Protein AF-A0A848KGL0-F1 (afdb_monomer_lite)

Organism: NCBI:txid2584121

Radius of gyration: 22.65 Å; chains: 1; bounding box: 72×57×53 Å

Foldseek 3Di:
DDDDDDDDDDDDDDPPDDDADDPDPQADQQGGNPLVCQAGHPDPWGFLKWFDFPFKTKTWTQDPVRFIKIKIATPVPRDIDIARQWDDDPFGIWGADPVQRWIWGDGQQWIFIQGPNRTPDTTGTPHMPDHNLRDPPPPPPPQQAAAFAPVQLDDQFPRGPHRQRQKTASNDQQRIWHNKDWSDDPPQKIKIKTFGGDPDDGTQIKIKIFHDFDDAPNGTYRQWMFIDSDPVCRVVGDIDGRRDD

Sequence (245 aa):
MTATTSATSIAAPTPTGNPAPPPAGDADSQGFTAFRNGARCFGTDKAEMFMRTKQSALVVCRSEVNRLYYRGYRISDGATIDVYDVSRQTDGFVATDAPDNARYVITSDGFQLIQDGTVVVSETAVETGPVPGVQTPTTQAASTIVLGSASDMGPNSLGYGTEQPSVISMGSCPNAISQIVWQDWGAAVAHGSGLGCVEYGPQPRYQLVASGLGMCHGVMAYRALQIASTPEEIYTADLQHLCDK

Structure (mmCIF, N/CA/C/O backbone):
data_AF-A0A848KGL0-F1
#
_entry.id   AF-A0A848KGL0-F1
#
loop_
_atom_site.group_PDB
_atom_site.id
_atom_site.type_symbol
_atom_site.label_atom_id
_atom_site.label_alt_id
_atom_site.label_comp_id
_atom_site.label_asym_id
_atom_site.label_entity_id
_atom_site.label_seq_id
_atom_site.pdbx_PDB_ins_code
_atom_site.Cartn_x
_atom_site.Cartn_y
_atom_site.Cartn_z
_atom_site.occupancy
_atom_site.B_iso_or_equiv
_atom_site.auth_seq_id
_atom_site.auth_comp_id
_atom_site.auth_asym_id
_atom_site.auth_atom_id
_atom_site.pdbx_PDB_model_num
ATOM 1 N N . MET A 1 1 ? 50.449 -37.209 -4.359 1.00 41.69 1 MET A N 1
ATOM 2 C CA . MET A 1 1 ? 49.349 -37.296 -3.378 1.00 41.69 1 MET A CA 1
ATOM 3 C C . MET A 1 1 ? 48.849 -35.879 -3.161 1.00 41.69 1 MET A C 1
ATOM 5 O O . MET A 1 1 ? 49.569 -35.083 -2.578 1.00 41.69 1 MET A O 1
ATOM 9 N N . THR A 1 2 ? 47.710 -35.530 -3.749 1.00 35.25 2 THR A N 1
ATOM 10 C CA . THR A 1 2 ? 47.152 -34.169 -3.750 1.00 35.25 2 THR A CA 1
ATOM 11 C C . THR A 1 2 ? 45.993 -34.153 -2.759 1.00 35.25 2 THR A C 1
ATOM 13 O O . THR A 1 2 ? 45.039 -34.905 -2.935 1.00 35.25 2 THR A O 1
ATOM 16 N N . ALA A 1 3 ? 46.109 -33.371 -1.685 1.00 40.84 3 ALA A N 1
ATOM 17 C CA . ALA A 1 3 ? 45.076 -33.242 -0.662 1.00 40.84 3 ALA A CA 1
ATOM 18 C C . ALA A 1 3 ? 44.115 -32.106 -1.040 1.00 40.84 3 ALA A C 1
ATOM 20 O O . ALA A 1 3 ? 44.538 -30.966 -1.223 1.00 40.84 3 ALA A O 1
ATOM 21 N N . THR A 1 4 ? 42.831 -32.430 -1.177 1.00 37.47 4 THR A N 1
ATOM 22 C CA . THR A 1 4 ? 41.748 -31.476 -1.434 1.00 37.47 4 THR A CA 1
ATOM 23 C C . THR A 1 4 ? 41.196 -30.980 -0.100 1.00 37.47 4 THR A C 1
ATOM 25 O O . THR A 1 4 ? 40.630 -31.759 0.666 1.00 37.47 4 THR A O 1
ATOM 28 N N . THR A 1 5 ? 41.349 -29.691 0.197 1.00 37.78 5 THR A N 1
ATOM 29 C CA . THR A 1 5 ? 40.766 -29.059 1.389 1.00 37.78 5 THR A CA 1
ATOM 30 C C . THR A 1 5 ? 39.317 -28.664 1.091 1.00 37.78 5 THR A C 1
ATOM 32 O O . THR A 1 5 ? 39.070 -27.827 0.227 1.00 37.78 5 THR A O 1
ATOM 35 N N . SER A 1 6 ? 38.353 -29.278 1.782 1.00 38.22 6 SER A N 1
ATOM 36 C CA . SER A 1 6 ? 36.932 -28.903 1.724 1.00 38.22 6 SER A CA 1
ATOM 37 C C . SER A 1 6 ? 36.662 -27.740 2.683 1.00 38.22 6 SER A C 1
ATOM 39 O O . SER A 1 6 ? 37.011 -27.830 3.858 1.00 38.22 6 SER A O 1
ATOM 41 N N . ALA A 1 7 ? 36.055 -26.654 2.200 1.00 46.91 7 ALA A N 1
ATOM 42 C CA . ALA A 1 7 ? 35.613 -25.542 3.039 1.00 46.91 7 ALA A CA 1
ATOM 43 C C . ALA A 1 7 ? 34.206 -25.827 3.591 1.00 46.91 7 ALA A C 1
ATOM 45 O O . ALA A 1 7 ? 33.241 -25.940 2.837 1.00 46.91 7 ALA A O 1
ATOM 46 N N . THR A 1 8 ? 34.098 -25.949 4.912 1.00 37.28 8 THR A N 1
ATOM 47 C CA . THR A 1 8 ? 32.833 -26.084 5.642 1.00 37.28 8 THR A CA 1
ATOM 48 C C . THR A 1 8 ? 32.101 -24.739 5.645 1.00 37.28 8 THR A C 1
ATOM 50 O O . THR A 1 8 ? 32.577 -23.774 6.238 1.00 37.28 8 THR A O 1
ATOM 53 N N . SER A 1 9 ? 30.948 -24.667 4.977 1.00 40.53 9 SER A N 1
ATOM 54 C CA . SER A 1 9 ? 30.033 -23.522 5.050 1.00 40.53 9 SER A CA 1
ATOM 55 C C . SER A 1 9 ? 29.290 -23.541 6.390 1.00 40.53 9 SER A C 1
ATOM 57 O O . SER A 1 9 ? 28.663 -24.538 6.745 1.00 40.53 9 SER A O 1
ATOM 59 N N . ILE A 1 10 ? 29.389 -22.450 7.150 1.00 39.47 10 ILE A N 1
ATOM 60 C CA . ILE A 1 10 ? 28.622 -22.221 8.378 1.00 39.47 10 ILE A CA 1
ATOM 61 C C . ILE A 1 10 ? 27.277 -21.618 7.957 1.00 39.47 10 ILE A C 1
ATOM 63 O O . ILE A 1 10 ? 27.232 -20.497 7.454 1.00 39.47 10 ILE A O 1
ATOM 67 N N . ALA A 1 11 ? 26.189 -22.368 8.139 1.00 38.50 11 ALA A N 1
ATOM 68 C CA . ALA A 1 11 ? 24.833 -21.881 7.912 1.00 38.50 11 ALA A CA 1
ATOM 69 C C . ALA A 1 11 ? 24.479 -20.782 8.932 1.00 38.50 11 ALA A C 1
ATOM 71 O O . ALA A 1 11 ? 24.624 -20.977 10.140 1.00 38.50 11 ALA A O 1
ATOM 72 N N . ALA A 1 12 ? 24.015 -19.630 8.443 1.00 40.97 12 ALA A N 1
ATOM 73 C CA . ALA A 1 12 ? 23.460 -18.565 9.273 1.00 40.97 12 ALA A CA 1
ATOM 74 C C . ALA A 1 12 ? 22.090 -18.991 9.848 1.00 40.97 12 ALA A C 1
ATOM 76 O O . ALA A 1 12 ? 21.337 -19.681 9.156 1.00 40.97 12 ALA A O 1
ATOM 77 N N . PRO A 1 13 ? 21.741 -18.606 11.090 1.00 32.41 13 PRO A N 1
ATOM 78 C CA . PRO A 1 13 ? 20.463 -18.969 11.689 1.00 32.41 13 PRO A CA 1
ATOM 79 C C . PRO A 1 13 ? 19.305 -18.234 11.001 1.00 32.41 13 PRO A C 1
ATOM 81 O O . PRO A 1 13 ? 19.316 -17.012 10.861 1.00 32.41 13 PRO A O 1
ATOM 84 N N . THR A 1 14 ? 18.291 -18.992 10.593 1.00 33.16 14 THR A N 1
ATOM 85 C CA . THR A 1 14 ? 17.012 -18.489 10.085 1.00 33.16 14 THR A CA 1
ATOM 86 C C . THR A 1 14 ? 16.305 -17.670 11.175 1.00 33.16 14 THR A C 1
ATOM 88 O O . THR A 1 14 ? 16.155 -18.182 12.288 1.00 33.16 14 THR A O 1
ATOM 91 N N . PRO A 1 15 ? 15.819 -16.444 10.909 1.00 37.66 15 PRO A N 1
ATOM 92 C CA . PRO A 1 15 ? 14.915 -15.780 11.835 1.00 37.66 15 PRO A CA 1
ATOM 93 C C . PRO A 1 15 ? 13.597 -16.562 11.869 1.00 37.66 15 PRO A C 1
ATOM 95 O O . PRO A 1 15 ? 12.844 -16.596 10.898 1.00 37.66 15 PRO A O 1
ATOM 98 N N . THR A 1 16 ? 13.316 -17.215 12.995 1.00 41.12 16 THR A N 1
ATOM 99 C CA . THR A 1 16 ? 11.990 -17.747 13.323 1.00 41.12 16 THR A CA 1
ATOM 100 C C . THR A 1 16 ? 11.053 -16.579 13.622 1.00 41.12 16 THR A C 1
ATOM 102 O O . THR A 1 16 ? 10.817 -16.236 14.779 1.00 41.12 16 THR A O 1
ATOM 105 N N . GLY A 1 17 ? 10.551 -15.936 12.568 1.00 32.75 17 GLY A N 1
ATOM 106 C CA . GLY A 1 17 ? 9.365 -15.094 12.650 1.00 32.75 17 GLY A CA 1
ATOM 107 C C . GLY A 1 17 ? 8.160 -15.996 12.884 1.00 32.75 17 GLY A C 1
ATOM 108 O O . GLY A 1 17 ? 7.853 -16.854 12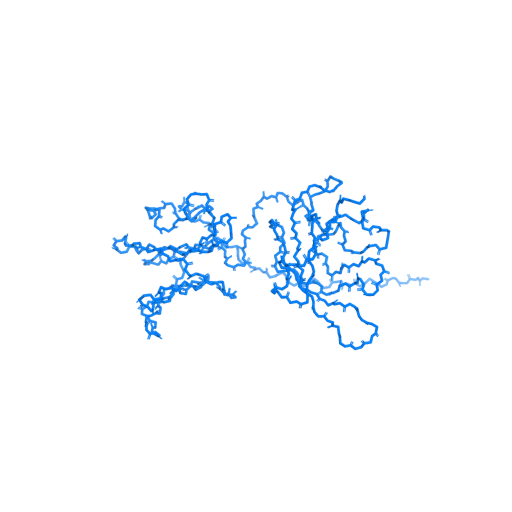.059 1.00 32.75 17 GLY A O 1
ATOM 109 N N . ASN A 1 18 ? 7.525 -15.853 14.043 1.00 37.06 18 ASN A N 1
ATOM 110 C CA . ASN A 1 18 ? 6.286 -16.549 14.370 1.00 37.06 18 ASN A CA 1
ATOM 111 C C . ASN A 1 18 ? 5.244 -16.253 13.263 1.00 37.06 18 ASN A C 1
ATOM 113 O O . ASN A 1 18 ? 5.133 -15.088 12.870 1.00 37.06 18 ASN A O 1
ATOM 117 N N . PRO A 1 19 ? 4.493 -17.240 12.740 1.00 35.12 19 PRO A N 1
ATOM 118 C CA . PRO A 1 19 ? 3.433 -16.964 11.777 1.00 35.12 19 PRO A CA 1
ATOM 119 C C . PRO A 1 19 ? 2.426 -15.988 12.392 1.00 35.12 19 PRO A C 1
ATOM 121 O O . PRO A 1 19 ? 1.999 -16.184 13.533 1.00 35.12 19 PRO A O 1
ATOM 124 N N . ALA A 1 20 ? 2.049 -14.946 11.647 1.00 42.09 20 ALA A N 1
ATOM 125 C CA . ALA A 1 20 ? 0.921 -14.101 12.022 1.00 42.09 20 ALA A CA 1
ATOM 126 C C . ALA A 1 20 ? -0.316 -14.997 12.250 1.00 42.09 20 ALA A C 1
ATOM 128 O O . ALA A 1 20 ? -0.522 -15.936 11.469 1.00 42.09 20 ALA A O 1
ATOM 129 N N . PRO A 1 21 ? -1.115 -14.763 13.310 1.00 36.53 21 PRO A N 1
ATOM 130 C CA . PRO A 1 21 ? -2.344 -15.511 13.530 1.00 36.53 21 PRO A CA 1
ATOM 131 C C . PRO A 1 21 ? -3.216 -15.469 12.266 1.00 36.53 21 PRO A C 1
ATOM 133 O O . PRO A 1 21 ? -3.274 -14.423 11.614 1.00 36.53 21 PRO A O 1
ATOM 136 N N . PRO A 1 22 ? -3.884 -16.574 11.889 1.00 38.75 22 PRO A N 1
ATOM 137 C CA . PRO A 1 22 ? -4.862 -16.527 10.810 1.00 38.75 22 PRO A CA 1
ATOM 138 C C . PRO A 1 22 ? -5.914 -15.451 11.128 1.00 38.75 22 PRO A C 1
ATOM 140 O O . PRO A 1 22 ? -6.232 -15.278 12.310 1.00 38.75 22 PRO A O 1
ATOM 143 N N . PRO A 1 23 ? -6.474 -14.760 10.113 1.00 49.47 23 PRO A N 1
ATOM 144 C CA . PRO A 1 23 ? -7.623 -13.894 10.334 1.00 49.47 23 PRO A CA 1
ATOM 145 C C . PRO A 1 23 ? -8.677 -14.702 11.091 1.00 49.47 23 PRO A C 1
ATOM 147 O O . PRO A 1 23 ? -8.940 -15.859 10.735 1.00 49.47 23 PRO A O 1
ATOM 150 N N . ALA A 1 24 ? -9.251 -14.136 12.150 1.00 54.16 24 ALA A N 1
ATOM 151 C CA . ALA A 1 24 ? -10.411 -14.727 12.787 1.00 54.16 24 ALA A CA 1
ATOM 152 C C . ALA A 1 24 ? -11.461 -15.012 11.702 1.00 54.16 24 ALA A C 1
ATOM 154 O O . ALA A 1 24 ? -11.532 -14.317 10.686 1.00 54.16 24 ALA A O 1
ATOM 155 N N . GLY A 1 25 ? -12.278 -16.054 11.887 1.00 61.12 25 GLY A N 1
ATOM 156 C CA . GLY A 1 25 ? -13.255 -16.501 10.879 1.00 61.12 25 GLY A CA 1
ATOM 157 C C . GLY A 1 25 ? -14.300 -15.451 10.464 1.00 61.12 25 GLY A C 1
ATOM 158 O O . GLY A 1 25 ? -15.191 -15.756 9.678 1.00 61.12 25 GLY A O 1
ATOM 159 N N . ASP A 1 26 ? -14.208 -14.232 10.992 1.00 78.50 26 ASP A N 1
ATOM 160 C CA . ASP A 1 26 ? -15.037 -13.074 10.715 1.00 78.50 26 ASP A CA 1
ATOM 161 C C . ASP A 1 26 ? -14.286 -11.903 10.043 1.00 78.50 26 ASP A C 1
ATOM 163 O O . ASP A 1 26 ? -14.719 -10.754 10.156 1.00 78.50 26 ASP A O 1
ATOM 167 N N . ALA A 1 27 ? -13.200 -12.173 9.308 1.00 81.44 27 ALA A N 1
ATOM 168 C CA . ALA A 1 27 ? -12.526 -11.210 8.429 1.00 81.44 27 ALA A CA 1
ATOM 169 C C . ALA A 1 27 ? -12.246 -11.783 7.026 1.00 81.44 27 ALA A C 1
ATOM 171 O O . ALA A 1 27 ? -11.972 -12.971 6.865 1.00 81.44 27 ALA A O 1
ATOM 172 N N . ASP A 1 28 ? -12.296 -10.930 5.998 1.00 79.00 28 ASP A N 1
ATOM 173 C CA . ASP A 1 28 ? -11.919 -11.267 4.619 1.00 79.00 28 ASP A CA 1
ATOM 174 C C . ASP A 1 28 ? -11.116 -10.138 3.937 1.00 79.00 28 ASP A C 1
ATOM 176 O O . ASP A 1 28 ? -10.643 -9.208 4.588 1.00 79.00 28 ASP A O 1
ATOM 180 N N . SER A 1 29 ? -10.953 -10.203 2.607 1.00 79.44 29 SER A N 1
ATOM 181 C CA . SER A 1 29 ? -10.189 -9.216 1.816 1.00 79.44 29 SER A CA 1
ATOM 182 C C . SER A 1 29 ? -10.690 -7.764 1.902 1.00 79.44 29 SER A C 1
ATOM 184 O O . SER A 1 29 ? -10.030 -6.861 1.392 1.00 79.44 29 SER A O 1
ATOM 186 N N . GLN A 1 30 ? -11.857 -7.531 2.499 1.00 83.38 30 GLN A N 1
ATOM 187 C CA . GLN A 1 30 ? -12.438 -6.210 2.718 1.00 83.38 30 GLN A CA 1
ATOM 188 C C . GLN A 1 30 ? -12.452 -5.823 4.200 1.00 83.38 30 GLN A C 1
ATOM 190 O O . GLN A 1 30 ? -12.980 -4.772 4.534 1.00 83.38 30 GLN A O 1
ATOM 195 N N . GLY A 1 31 ? -11.903 -6.636 5.101 1.00 85.88 31 GLY A N 1
ATOM 196 C CA . GLY A 1 31 ? -11.957 -6.415 6.546 1.00 85.88 31 GLY A CA 1
ATOM 197 C C . GLY A 1 31 ? -13.022 -7.271 7.227 1.00 85.88 31 GLY A C 1
ATOM 198 O O . GLY A 1 31 ? -13.370 -8.356 6.759 1.00 85.88 31 GLY A O 1
ATOM 199 N N . PHE A 1 32 ? -13.537 -6.802 8.359 1.00 86.44 32 PHE A N 1
ATOM 200 C CA . PHE A 1 32 ? -14.355 -7.625 9.247 1.00 86.44 32 PHE A CA 1
ATOM 201 C C . PHE A 1 32 ? -15.814 -7.754 8.785 1.00 86.44 32 PHE A C 1
ATOM 203 O O . PHE A 1 32 ? -16.482 -6.767 8.475 1.00 86.44 32 PHE A O 1
ATOM 210 N N . THR A 1 33 ? -16.356 -8.971 8.810 1.00 84.75 33 THR A N 1
ATOM 211 C CA . THR A 1 33 ? -17.761 -9.282 8.492 1.00 84.75 33 THR A CA 1
ATOM 212 C C . THR A 1 33 ? -18.693 -9.134 9.701 1.00 84.75 33 THR A C 1
ATOM 214 O O . THR A 1 33 ? -19.884 -8.880 9.528 1.00 84.75 33 THR A O 1
ATOM 217 N N . ALA A 1 34 ? -18.174 -9.234 10.932 1.00 82.69 34 ALA A N 1
ATOM 218 C CA . ALA A 1 34 ? -18.989 -9.261 12.154 1.00 82.69 34 ALA A CA 1
ATOM 219 C C . ALA A 1 34 ? -19.554 -7.896 12.609 1.00 82.69 34 ALA A C 1
ATOM 221 O O . ALA A 1 34 ? -20.523 -7.854 13.367 1.00 82.69 34 ALA A O 1
ATOM 222 N N . PHE A 1 35 ? -18.999 -6.767 12.154 1.00 85.19 35 PHE A N 1
ATOM 223 C CA . PHE A 1 35 ? -19.287 -5.438 12.728 1.00 85.19 35 PHE A CA 1
ATOM 224 C C . PHE A 1 35 ? -20.274 -4.592 11.914 1.00 85.19 35 PHE A C 1
ATOM 226 O O . PHE A 1 35 ? -20.030 -3.413 11.676 1.00 85.19 35 PHE A O 1
ATOM 233 N N . ARG A 1 36 ? -21.384 -5.179 11.441 1.00 77.62 36 ARG A N 1
ATOM 234 C CA . ARG A 1 36 ? -22.427 -4.481 10.644 1.00 77.62 36 ARG A CA 1
ATOM 235 C C . ARG A 1 36 ? -21.860 -3.647 9.480 1.00 77.62 36 ARG A C 1
ATOM 237 O O . ARG A 1 36 ? -22.337 -2.550 9.208 1.00 77.62 36 ARG A O 1
ATOM 244 N N . ASN A 1 37 ? -20.819 -4.151 8.819 1.00 77.38 37 ASN A N 1
ATOM 245 C CA . ASN A 1 37 ? -20.056 -3.449 7.781 1.00 77.38 37 ASN A CA 1
ATOM 246 C C . ASN A 1 37 ? -19.350 -2.152 8.224 1.00 77.38 37 ASN A C 1
ATOM 248 O O . ASN A 1 37 ? -18.857 -1.444 7.356 1.00 77.38 37 ASN A O 1
ATOM 252 N N . GLY A 1 38 ? -19.268 -1.818 9.514 1.00 80.75 38 GLY A N 1
ATOM 253 C CA . GLY A 1 38 ? -18.590 -0.608 10.000 1.00 80.75 38 GLY A CA 1
ATOM 254 C C . GLY A 1 38 ? -17.060 -0.680 9.959 1.00 80.75 38 GLY A C 1
ATOM 255 O O . GLY A 1 38 ? -16.408 0.342 9.804 1.00 80.75 38 GLY A O 1
ATOM 256 N N . ALA A 1 39 ? -16.489 -1.885 10.029 1.00 90.75 39 ALA A N 1
ATOM 257 C CA . ALA A 1 39 ? -15.047 -2.138 9.914 1.00 90.75 39 ALA A CA 1
ATOM 258 C C . ALA A 1 39 ? -14.714 -2.953 8.648 1.00 90.75 39 ALA A C 1
ATOM 260 O O . ALA A 1 39 ? -13.914 -3.891 8.679 1.00 90.75 39 ALA A O 1
ATOM 261 N N . ARG A 1 40 ? -15.400 -2.630 7.543 1.00 91.38 40 ARG A N 1
ATOM 262 C CA . ARG A 1 40 ? -15.284 -3.302 6.241 1.00 91.38 40 ARG A CA 1
ATOM 263 C C . ARG A 1 40 ? -15.199 -2.282 5.107 1.00 91.38 40 ARG A C 1
ATOM 265 O O . ARG A 1 40 ? -15.865 -1.266 5.180 1.00 91.38 40 ARG A O 1
ATOM 272 N N . CYS A 1 41 ? -14.460 -2.533 4.041 1.00 90.56 41 CYS A N 1
ATOM 273 C CA . CYS A 1 41 ? -14.418 -1.666 2.866 1.00 90.56 41 CYS A CA 1
ATOM 274 C C . CYS A 1 41 ? -15.733 -1.671 2.076 1.00 90.56 41 CYS A C 1
ATOM 276 O O . CYS A 1 41 ? -16.509 -2.630 2.129 1.00 90.56 41 CYS A O 1
ATOM 278 N N . PHE A 1 42 ? -15.997 -0.578 1.362 1.00 84.31 42 PHE A N 1
ATOM 279 C CA . PHE A 1 42 ? -17.167 -0.428 0.503 1.00 84.31 42 PHE A CA 1
ATOM 280 C C . PHE A 1 42 ? -17.018 -1.211 -0.805 1.00 84.31 42 PHE A C 1
ATOM 282 O O . PHE A 1 42 ? -15.917 -1.408 -1.308 1.00 84.31 42 PHE A O 1
ATOM 289 N N . GLY A 1 43 ? -18.147 -1.624 -1.389 1.00 84.50 43 GLY A N 1
ATOM 290 C CA . GLY A 1 43 ? -18.186 -2.189 -2.740 1.00 84.50 43 GLY A CA 1
ATOM 291 C C . GLY A 1 43 ? -17.223 -3.363 -2.930 1.00 84.50 43 GLY A C 1
ATOM 292 O O . GLY A 1 43 ? -17.345 -4.377 -2.246 1.00 84.50 43 GLY A O 1
ATOM 293 N N . THR A 1 44 ? -16.286 -3.216 -3.865 1.00 77.19 44 THR A N 1
ATOM 294 C CA . THR A 1 44 ? -15.219 -4.175 -4.203 1.00 77.19 44 THR A CA 1
ATOM 295 C C . THR A 1 44 ? -13.853 -3.797 -3.621 1.00 77.19 44 THR A C 1
ATOM 297 O O . THR A 1 44 ? -12.896 -4.561 -3.785 1.00 77.19 44 THR A O 1
ATOM 300 N N . ASP A 1 45 ? -13.771 -2.668 -2.909 1.00 84.12 45 ASP A N 1
ATOM 301 C CA . ASP A 1 45 ? -12.536 -2.121 -2.352 1.00 84.12 45 ASP A CA 1
ATOM 302 C C . ASP A 1 45 ? -11.886 -3.098 -1.373 1.00 84.12 4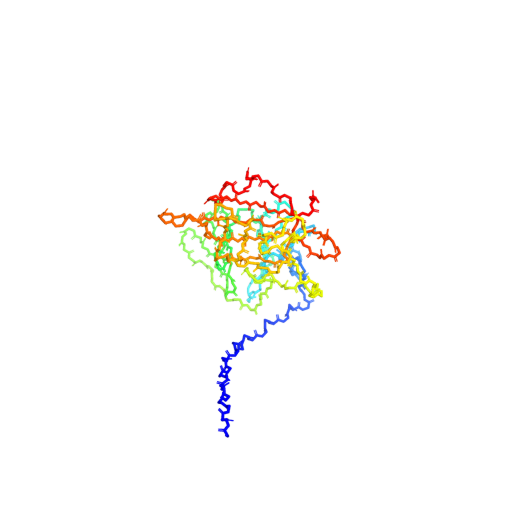5 ASP A C 1
ATOM 304 O O . ASP A 1 45 ? -12.556 -3.914 -0.721 1.00 84.12 45 ASP A O 1
ATOM 308 N N . LYS A 1 46 ? -10.560 -3.006 -1.267 1.00 84.62 46 LYS A N 1
ATOM 309 C CA . LYS A 1 46 ? -9.743 -3.938 -0.489 1.00 84.62 46 LYS A CA 1
ATOM 310 C C . LYS A 1 46 ? -9.213 -3.295 0.777 1.00 84.62 46 LYS A C 1
ATOM 312 O O . LYS A 1 46 ? -8.859 -2.117 0.786 1.00 84.62 46 LYS A O 1
ATOM 317 N N . ALA A 1 47 ? -9.149 -4.097 1.835 1.00 86.38 47 ALA A N 1
ATOM 318 C CA . ALA A 1 47 ? -8.495 -3.699 3.066 1.00 86.38 47 ALA A CA 1
ATOM 319 C C . ALA A 1 47 ? -6.978 -3.699 2.853 1.00 86.38 47 ALA A C 1
ATOM 321 O O . ALA A 1 47 ? -6.386 -4.725 2.526 1.00 86.38 47 ALA A O 1
ATOM 322 N N . GLU A 1 48 ? -6.365 -2.538 3.051 1.00 85.19 48 GLU A N 1
ATOM 323 C CA . GLU A 1 48 ? -4.912 -2.378 3.143 1.00 85.19 48 GLU A CA 1
ATOM 324 C C . GLU A 1 48 ? -4.400 -2.759 4.525 1.00 85.19 48 GLU A C 1
ATOM 326 O O . GLU A 1 48 ? -3.280 -3.238 4.668 1.00 85.19 48 GLU A O 1
ATOM 331 N N . MET A 1 49 ? -5.239 -2.525 5.531 1.00 87.19 49 MET A N 1
ATOM 332 C CA . MET A 1 49 ? -5.046 -2.968 6.895 1.00 87.19 49 MET A CA 1
ATOM 333 C C . MET A 1 49 ? -6.403 -3.026 7.576 1.00 87.19 49 MET A C 1
ATOM 335 O O . MET A 1 49 ? -7.23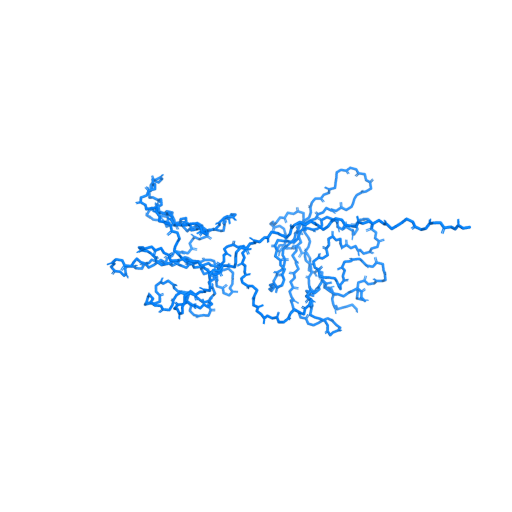4 -2.147 7.396 1.00 87.19 49 MET A O 1
ATOM 339 N N . PHE A 1 50 ? -6.617 -4.018 8.414 1.00 90.50 50 PHE A N 1
ATOM 340 C CA . PHE A 1 50 ? -7.661 -4.037 9.414 1.00 90.50 50 PHE A CA 1
ATOM 341 C C . PHE A 1 50 ? -7.065 -4.444 10.754 1.00 90.50 50 PHE A C 1
ATOM 343 O O . PHE A 1 50 ? -6.066 -5.162 10.833 1.00 90.50 50 PHE A O 1
ATOM 350 N N . MET A 1 51 ? -7.684 -3.957 11.820 1.00 90.56 51 MET A N 1
ATOM 351 C CA . MET A 1 51 ? -7.263 -4.247 13.179 1.00 90.56 51 MET A CA 1
ATOM 352 C C . MET A 1 51 ? -8.463 -4.306 14.108 1.00 90.56 51 MET A C 1
ATOM 354 O O . MET A 1 51 ? -9.385 -3.499 14.014 1.00 90.56 51 MET A O 1
ATOM 358 N N . ARG A 1 52 ? -8.423 -5.243 15.046 1.00 90.25 52 ARG A N 1
ATOM 359 C CA . ARG A 1 52 ? -9.342 -5.331 16.172 1.00 90.25 52 ARG A CA 1
ATOM 360 C C . ARG A 1 52 ? -8.577 -5.116 17.463 1.00 90.25 52 ARG A C 1
ATOM 362 O O . ARG A 1 52 ? -7.498 -5.669 17.659 1.00 90.25 52 ARG A O 1
ATOM 369 N N . THR A 1 53 ? -9.174 -4.354 18.361 1.00 90.31 53 THR A N 1
ATOM 370 C CA . THR A 1 53 ? -8.752 -4.180 19.750 1.00 90.31 53 THR A CA 1
ATOM 371 C C . THR A 1 53 ? -9.852 -4.729 20.668 1.00 90.31 53 THR A C 1
ATOM 373 O O . THR A 1 53 ? -10.849 -5.297 20.216 1.00 90.31 53 THR A O 1
ATOM 376 N N . LYS A 1 54 ? -9.720 -4.539 21.985 1.00 87.00 54 LYS A N 1
ATOM 377 C CA . LYS A 1 54 ? -10.813 -4.851 22.923 1.00 87.00 54 LYS A CA 1
ATOM 378 C C . LYS A 1 54 ? -12.031 -3.931 22.774 1.00 87.00 54 LYS A C 1
ATOM 380 O O . LYS A 1 54 ? -13.103 -4.290 23.253 1.00 87.00 54 LYS A O 1
ATOM 385 N N . GLN A 1 55 ? -11.867 -2.746 22.184 1.00 85.62 55 GLN A N 1
ATOM 386 C CA . GLN A 1 55 ? -12.886 -1.690 22.172 1.00 85.62 55 GLN A CA 1
ATOM 387 C C . GLN A 1 55 ? -13.265 -1.223 20.762 1.00 85.62 55 GLN A C 1
ATOM 389 O O . GLN A 1 55 ? -14.334 -0.632 20.595 1.00 85.62 55 GLN A O 1
ATOM 394 N N . SER A 1 56 ? -12.457 -1.545 19.753 1.00 92.50 56 SER A N 1
ATOM 395 C CA . SER A 1 56 ? -12.579 -1.016 18.398 1.00 92.50 56 SER A CA 1
ATOM 396 C C . SER A 1 56 ? -12.306 -2.086 17.342 1.00 92.50 56 SER A C 1
ATOM 398 O O . SER A 1 56 ? -11.507 -3.001 17.541 1.00 92.50 56 SER A O 1
ATOM 400 N N . ALA A 1 57 ? -12.956 -1.950 16.192 1.00 93.06 57 ALA A N 1
ATOM 401 C CA . ALA A 1 57 ? -12.633 -2.666 14.967 1.00 93.06 57 ALA A CA 1
ATOM 402 C C . ALA A 1 57 ? -12.465 -1.652 13.838 1.00 93.06 57 ALA A C 1
ATOM 404 O O . ALA A 1 57 ? -13.316 -0.789 13.641 1.00 93.06 57 ALA A O 1
ATOM 405 N N . LEU A 1 58 ? -11.351 -1.734 13.126 1.00 94.94 58 LEU A N 1
ATOM 406 C CA . LEU A 1 58 ? -10.864 -0.696 12.230 1.00 94.94 58 LEU A CA 1
ATOM 407 C C . LEU A 1 58 ? -10.496 -1.309 10.886 1.00 94.94 58 LEU A C 1
ATOM 409 O O . LEU A 1 58 ? -10.001 -2.437 10.838 1.00 94.94 58 LEU A O 1
ATOM 413 N N . VAL A 1 59 ? -10.662 -0.542 9.816 1.00 94.94 59 VAL A N 1
ATOM 414 C CA . VAL A 1 59 ? -10.128 -0.877 8.499 1.00 94.94 59 VAL A CA 1
ATOM 415 C C . VAL A 1 59 ? -9.632 0.380 7.792 1.00 94.94 59 VAL A C 1
ATOM 417 O O . VAL A 1 59 ? -10.279 1.423 7.808 1.00 94.94 59 VAL A O 1
ATOM 420 N N . VAL A 1 60 ? -8.475 0.273 7.156 1.00 95.81 60 VAL A N 1
ATOM 421 C CA . VAL A 1 60 ? -7.997 1.194 6.134 1.00 95.81 60 VAL A CA 1
ATOM 422 C C . VAL A 1 60 ? -8.180 0.506 4.795 1.00 95.81 60 VAL A C 1
ATOM 424 O O . VAL A 1 60 ? -7.692 -0.600 4.565 1.00 95.81 60 VAL A O 1
ATOM 427 N N . CYS A 1 61 ? -8.907 1.165 3.914 1.00 93.31 61 CYS A N 1
ATOM 428 C CA . CYS A 1 61 ? -9.321 0.651 2.630 1.00 93.31 61 CYS A CA 1
ATOM 429 C C . CYS A 1 61 ? -8.628 1.395 1.507 1.00 93.31 61 CYS A C 1
ATOM 431 O O . CYS A 1 61 ? -8.332 2.584 1.621 1.00 93.31 61 CYS A O 1
ATOM 433 N N . ARG A 1 62 ? -8.433 0.695 0.395 1.00 89.12 62 ARG A N 1
ATOM 434 C CA . ARG A 1 62 ? -7.999 1.276 -0.866 1.00 89.12 62 ARG A CA 1
ATOM 435 C C . ARG A 1 62 ? -9.053 1.027 -1.929 1.00 89.12 62 ARG A C 1
ATOM 437 O O . ARG A 1 62 ? -9.439 -0.119 -2.170 1.00 89.12 62 ARG A O 1
ATOM 444 N N . SER A 1 63 ? -9.476 2.109 -2.571 1.00 80.38 63 SER A N 1
ATOM 445 C CA . SER A 1 63 ? -10.348 2.033 -3.736 1.00 80.38 63 SER A CA 1
ATOM 446 C C . SER A 1 63 ? -9.602 1.590 -4.989 1.00 80.38 63 SER A C 1
ATOM 448 O O . SER A 1 63 ? -8.373 1.654 -5.061 1.00 80.38 63 SER A O 1
ATOM 450 N N . GLU A 1 64 ? -10.349 1.207 -6.022 1.00 73.06 64 GLU A N 1
ATOM 451 C CA . GLU A 1 64 ? -9.793 0.809 -7.326 1.00 73.06 64 GLU A CA 1
ATOM 452 C C . GLU A 1 64 ? -8.935 1.908 -7.987 1.00 73.06 64 GLU A C 1
ATOM 454 O O . GLU A 1 64 ? -8.047 1.614 -8.783 1.00 73.06 64 GLU A O 1
ATOM 459 N N . VAL A 1 65 ? -9.140 3.175 -7.606 1.00 68.19 65 VAL A N 1
ATOM 460 C CA . VAL A 1 65 ? -8.346 4.335 -8.056 1.00 68.19 65 VAL A CA 1
ATOM 461 C C . VAL A 1 65 ? -7.238 4.730 -7.066 1.00 68.19 65 VAL A C 1
ATOM 463 O O . VAL A 1 65 ? -6.787 5.873 -7.060 1.00 68.19 65 VAL A O 1
ATOM 466 N N . ASN A 1 66 ? -6.806 3.802 -6.206 1.00 72.06 66 ASN A N 1
ATOM 467 C CA . ASN A 1 66 ? -5.761 3.976 -5.188 1.00 72.06 66 ASN A CA 1
ATOM 468 C C . ASN A 1 66 ? -6.031 5.078 -4.140 1.00 72.06 66 ASN A C 1
ATOM 470 O O . ASN A 1 66 ? -5.095 5.552 -3.495 1.00 72.06 66 ASN A O 1
ATOM 474 N N . ARG A 1 67 ? -7.293 5.474 -3.915 1.00 74.81 67 ARG A N 1
ATOM 475 C CA . ARG A 1 67 ? -7.631 6.400 -2.820 1.00 74.81 67 ARG A CA 1
ATOM 476 C C . ARG A 1 67 ? -7.808 5.638 -1.519 1.00 74.81 67 ARG A C 1
ATOM 478 O O . ARG A 1 67 ? -8.491 4.616 -1.490 1.00 74.81 67 ARG A O 1
ATOM 485 N N . LEU A 1 68 ? -7.200 6.160 -0.460 1.00 88.75 68 LEU A N 1
ATOM 486 C CA . LEU A 1 68 ? -7.320 5.604 0.877 1.00 88.75 68 LEU A CA 1
ATOM 487 C C . LEU A 1 68 ? -8.507 6.207 1.612 1.00 88.75 68 LEU A C 1
ATOM 489 O O . LEU A 1 68 ? -8.818 7.383 1.444 1.00 88.75 68 LEU A O 1
ATOM 493 N N . TYR A 1 69 ? -9.143 5.396 2.442 1.00 89.25 69 TYR A N 1
ATOM 494 C CA . TYR A 1 69 ? -10.108 5.853 3.430 1.00 89.25 69 TYR A CA 1
ATOM 495 C C . TYR A 1 69 ? -10.079 4.922 4.636 1.00 89.25 69 TYR A C 1
ATOM 497 O O . TYR A 1 69 ? -9.716 3.752 4.537 1.00 89.25 69 TYR A O 1
ATOM 505 N N . TYR A 1 70 ? -10.436 5.458 5.787 1.00 95.19 70 TYR A N 1
ATOM 506 C CA . TYR A 1 70 ? -10.481 4.762 7.057 1.00 95.19 70 TYR A CA 1
ATOM 507 C C . TYR A 1 70 ? -11.933 4.585 7.471 1.00 95.19 70 TYR A C 1
ATOM 509 O O . TYR A 1 70 ? -12.750 5.488 7.287 1.00 95.19 70 TYR A O 1
ATOM 517 N N . ARG A 1 71 ? -12.238 3.429 8.053 1.00 95.00 71 ARG A N 1
ATOM 518 C CA . ARG A 1 71 ? -13.517 3.164 8.698 1.00 95.00 71 ARG A CA 1
ATOM 519 C C . ARG A 1 71 ? -13.287 2.565 10.075 1.00 95.00 71 ARG A C 1
ATOM 521 O O . ARG A 1 71 ? -12.497 1.632 10.233 1.00 95.00 71 ARG A O 1
ATOM 528 N N . GLY A 1 72 ? -13.981 3.107 11.065 1.00 94.12 72 GLY A N 1
ATOM 529 C CA . GLY A 1 72 ? -13.920 2.654 12.449 1.00 94.12 72 GLY A CA 1
ATOM 530 C C . GLY A 1 72 ? -15.286 2.202 12.941 1.00 94.12 72 GLY A C 1
ATOM 531 O O . GLY A 1 72 ? -16.295 2.833 12.642 1.00 94.12 72 GLY A O 1
ATOM 532 N N . TYR A 1 73 ? -15.308 1.134 13.731 1.00 92.94 73 TYR A N 1
ATOM 533 C CA . TYR A 1 73 ? -16.466 0.644 14.468 1.00 92.94 73 TYR A CA 1
ATOM 534 C C . TYR A 1 73 ? -16.105 0.532 15.946 1.00 92.94 73 TYR A C 1
ATOM 536 O O . TYR A 1 73 ? -15.197 -0.211 16.326 1.00 92.94 73 TYR A O 1
ATOM 544 N N . ARG A 1 74 ? -16.841 1.238 16.799 1.00 94.00 74 ARG A N 1
ATOM 545 C CA . ARG A 1 74 ? -16.674 1.152 18.247 1.00 94.00 74 ARG A CA 1
ATOM 546 C C . ARG A 1 74 ? -17.537 0.025 18.801 1.00 94.00 74 ARG A C 1
ATOM 548 O O . ARG A 1 74 ? -18.752 0.018 18.641 1.00 94.00 74 ARG A O 1
ATOM 555 N N . ILE A 1 75 ? -16.917 -0.934 19.481 1.00 89.00 75 ILE A N 1
ATOM 556 C CA . ILE A 1 75 ? -17.587 -2.158 19.948 1.00 89.00 75 ILE A CA 1
ATOM 557 C C . ILE A 1 75 ? -18.608 -1.858 21.053 1.00 89.00 75 ILE A C 1
ATOM 559 O O . ILE A 1 75 ? -19.625 -2.543 21.141 1.00 89.00 75 ILE A O 1
ATOM 563 N N . SER A 1 76 ? -18.363 -0.834 21.878 1.00 85.88 76 SER A N 1
ATOM 564 C CA . SER A 1 76 ? -19.192 -0.548 23.055 1.00 85.88 76 SER A CA 1
ATOM 565 C C . SER A 1 76 ? -20.623 -0.115 22.733 1.00 85.88 76 SER A C 1
ATOM 567 O O . SER A 1 76 ? -21.531 -0.462 23.483 1.00 85.88 76 SER A O 1
ATOM 569 N N . ASP A 1 77 ? -20.841 0.612 21.638 1.00 89.19 77 ASP A N 1
ATOM 570 C CA . ASP A 1 77 ? -22.167 1.109 21.245 1.00 89.19 77 ASP A CA 1
ATOM 571 C C . ASP A 1 77 ? -22.471 0.995 19.745 1.00 89.19 77 ASP A C 1
ATOM 573 O O . ASP A 1 77 ? -23.557 1.362 19.302 1.00 89.19 77 ASP A O 1
ATOM 577 N N . GLY A 1 78 ? -21.542 0.452 18.961 1.00 80.94 78 GLY A N 1
ATOM 578 C CA . GLY A 1 78 ? -21.698 0.267 17.525 1.00 80.94 78 GLY A CA 1
ATOM 579 C C . GLY A 1 78 ? -21.612 1.546 16.701 1.00 80.94 78 GLY A C 1
ATOM 580 O O . GLY A 1 78 ? -22.018 1.527 15.540 1.00 80.94 78 GLY A O 1
ATOM 581 N N . ALA A 1 79 ? -21.101 2.643 17.268 1.00 86.38 79 ALA A N 1
ATOM 582 C CA . ALA A 1 79 ? -20.852 3.863 16.513 1.00 86.38 79 ALA A CA 1
ATOM 583 C C . ALA A 1 79 ? -19.823 3.622 15.396 1.00 86.38 79 ALA A C 1
ATOM 585 O O . ALA A 1 79 ? -18.815 2.941 15.606 1.00 86.38 79 ALA A O 1
ATOM 586 N N . THR A 1 80 ? -20.068 4.213 14.225 1.00 89.06 80 THR A N 1
ATOM 587 C CA . THR A 1 80 ? -19.184 4.124 13.058 1.00 89.06 80 THR A CA 1
ATOM 588 C C . THR A 1 80 ? -18.697 5.487 12.608 1.00 89.06 80 THR A C 1
ATOM 590 O O . THR A 1 80 ? -19.424 6.471 12.735 1.00 89.06 80 THR A O 1
ATOM 593 N N . ILE A 1 81 ? -17.510 5.523 12.012 1.00 87.69 81 ILE A N 1
ATOM 594 C CA . ILE A 1 81 ? -16.954 6.713 11.368 1.00 87.69 81 ILE A CA 1
ATOM 595 C C . ILE A 1 81 ? -16.277 6.328 10.056 1.00 87.69 81 ILE A C 1
ATOM 597 O O . ILE A 1 81 ? -15.635 5.280 9.991 1.00 87.69 81 ILE A O 1
ATOM 601 N N . ASP A 1 82 ? -16.390 7.200 9.056 1.00 91.00 82 ASP A N 1
ATOM 602 C CA . ASP A 1 82 ? -15.697 7.096 7.776 1.00 91.00 82 ASP A CA 1
ATOM 603 C C . ASP A 1 82 ? -14.868 8.374 7.558 1.00 91.00 82 ASP A C 1
ATOM 605 O O . ASP A 1 82 ? -15.408 9.478 7.613 1.00 91.00 82 ASP A O 1
ATOM 609 N N . VAL A 1 83 ? -13.564 8.235 7.305 1.00 89.19 83 VAL A N 1
ATOM 610 C CA . VAL A 1 83 ? -12.632 9.359 7.101 1.00 89.19 83 VAL A CA 1
ATOM 611 C C . VAL A 1 83 ? -11.871 9.154 5.795 1.00 89.19 83 VAL A C 1
ATOM 613 O O . VAL A 1 83 ? -11.275 8.102 5.580 1.00 89.19 83 VAL A O 1
ATOM 616 N N . TYR A 1 84 ? -11.872 10.156 4.917 1.00 84.88 84 TYR A N 1
ATOM 617 C CA . TYR A 1 84 ? -11.290 10.052 3.569 1.00 84.88 84 TYR A CA 1
ATOM 618 C C . TYR A 1 84 ? -9.910 10.704 3.428 1.00 84.88 84 TYR A C 1
ATOM 620 O O . TYR A 1 84 ? -9.214 10.443 2.450 1.00 84.88 84 TYR A O 1
ATOM 628 N N . ASP A 1 85 ? -9.505 11.544 4.382 1.00 82.44 85 ASP A N 1
ATOM 629 C CA . ASP A 1 85 ? -8.145 12.080 4.430 1.00 82.44 85 ASP A CA 1
ATOM 630 C C . ASP A 1 85 ? -7.250 11.100 5.190 1.00 82.44 85 ASP A C 1
ATOM 632 O O . ASP A 1 85 ? -7.201 11.095 6.421 1.00 82.44 85 ASP A O 1
ATOM 636 N N . VAL A 1 86 ? -6.607 10.200 4.442 1.00 91.12 86 VAL A N 1
ATOM 637 C CA . VAL A 1 86 ? -5.751 9.144 4.984 1.00 91.12 86 VAL A CA 1
ATOM 638 C C . VAL A 1 86 ? -4.382 9.192 4.331 1.00 91.12 86 VAL A C 1
ATOM 640 O O . VAL A 1 86 ? -4.241 9.084 3.113 1.00 91.12 86 VAL A O 1
ATOM 643 N N . SER A 1 87 ? -3.356 9.271 5.171 1.00 81.06 87 SER A N 1
ATOM 644 C CA . SER A 1 87 ? -1.953 9.232 4.772 1.00 81.06 87 SER A CA 1
ATOM 645 C C . SER A 1 87 ? -1.306 7.913 5.191 1.00 81.06 87 SER A C 1
ATOM 647 O O . SER A 1 87 ? -1.516 7.428 6.305 1.00 81.06 87 SER A O 1
ATOM 649 N N . ARG A 1 88 ? -0.501 7.330 4.297 1.00 84.00 88 ARG A N 1
ATOM 650 C CA . ARG A 1 88 ? 0.392 6.210 4.631 1.00 84.00 88 ARG A CA 1
ATOM 651 C C . ARG A 1 88 ? 1.570 6.720 5.447 1.00 84.00 88 ARG A C 1
ATOM 653 O O . ARG A 1 88 ? 2.143 7.754 5.116 1.00 84.00 88 ARG A O 1
ATOM 660 N N . GLN A 1 89 ? 1.934 5.965 6.470 1.00 77.75 89 GLN A N 1
ATOM 661 C CA . GLN A 1 89 ? 3.130 6.156 7.280 1.00 77.75 89 GLN A CA 1
ATOM 662 C C . GLN A 1 89 ? 3.994 4.892 7.211 1.00 77.75 89 GLN A C 1
ATOM 664 O O . GLN A 1 89 ? 3.552 3.850 6.729 1.00 77.75 89 GLN A O 1
ATOM 669 N N . THR A 1 90 ? 5.233 4.977 7.692 1.00 67.06 90 THR A N 1
ATOM 670 C CA . THR A 1 90 ? 6.181 3.851 7.680 1.00 67.06 90 THR A CA 1
ATOM 671 C C . THR A 1 90 ? 5.670 2.634 8.459 1.00 67.06 90 THR A C 1
ATOM 673 O O . THR A 1 90 ? 5.939 1.502 8.074 1.00 67.06 90 THR A O 1
ATOM 676 N N . ASP A 1 91 ? 4.932 2.862 9.543 1.00 72.81 91 ASP A N 1
ATOM 677 C CA . ASP A 1 91 ? 4.444 1.858 10.494 1.00 72.81 91 ASP A CA 1
ATOM 678 C C . ASP A 1 91 ? 2.915 1.691 10.471 1.00 72.81 91 ASP A C 1
ATOM 680 O O . ASP A 1 91 ? 2.343 1.009 11.327 1.00 72.81 91 ASP A O 1
ATOM 684 N N . GLY A 1 92 ? 2.236 2.290 9.487 1.00 82.62 92 GLY A N 1
ATOM 685 C CA . GLY A 1 92 ? 0.785 2.229 9.402 1.00 82.62 92 GLY A CA 1
ATOM 686 C C . GLY A 1 92 ? 0.146 3.373 8.632 1.00 82.62 92 GLY A C 1
ATOM 687 O O . GLY A 1 92 ? 0.559 3.720 7.526 1.00 82.62 92 GLY A O 1
ATOM 688 N N . PHE A 1 93 ? -0.917 3.933 9.200 1.00 90.88 93 PHE A N 1
ATOM 689 C CA . PHE A 1 93 ? -1.733 4.958 8.563 1.00 90.88 93 PHE A CA 1
ATOM 690 C C . PHE A 1 93 ? -2.168 6.016 9.567 1.00 90.88 93 PHE A C 1
ATOM 692 O O . PHE A 1 93 ? -2.363 5.738 10.751 1.00 90.88 93 PHE A O 1
ATOM 699 N N . VAL A 1 94 ? -2.373 7.230 9.067 1.00 89.50 94 VAL A N 1
ATOM 700 C CA . VAL A 1 94 ? -2.996 8.312 9.826 1.00 89.50 94 VAL A CA 1
ATOM 701 C C . VAL A 1 94 ? -4.187 8.831 9.044 1.00 89.50 94 VAL A C 1
ATOM 703 O O . VAL A 1 94 ? -4.006 9.355 7.944 1.00 89.50 94 VAL A O 1
ATOM 706 N N . ALA A 1 95 ? -5.380 8.704 9.625 1.00 93.12 95 ALA A N 1
ATOM 707 C CA . ALA A 1 95 ? -6.584 9.363 9.135 1.00 93.12 95 ALA A CA 1
ATOM 708 C C . ALA A 1 95 ? -6.820 10.664 9.908 1.00 93.12 95 ALA A C 1
ATOM 710 O O . ALA A 1 95 ? -6.702 10.678 11.136 1.00 93.12 95 ALA A O 1
ATOM 711 N N . THR A 1 96 ? -7.152 11.742 9.205 1.00 88.06 96 THR A N 1
ATOM 712 C CA . THR A 1 96 ? -7.365 13.065 9.801 1.00 88.06 96 THR A CA 1
ATOM 713 C C . THR A 1 96 ? -8.799 13.511 9.567 1.00 88.06 96 THR A C 1
ATOM 715 O O . THR A 1 96 ? -9.247 13.630 8.432 1.00 88.06 96 THR A O 1
ATOM 718 N N . ASP A 1 97 ? -9.515 13.791 10.648 1.00 85.06 97 ASP A N 1
ATOM 719 C CA . ASP A 1 97 ? -10.830 14.418 10.605 1.00 85.06 97 ASP A CA 1
ATOM 720 C C . ASP A 1 97 ? -10.667 15.899 10.958 1.00 85.06 97 ASP A C 1
ATOM 722 O O . ASP A 1 97 ? -10.660 16.299 12.124 1.00 85.06 97 ASP A O 1
ATOM 726 N N . ALA A 1 98 ? -10.394 16.709 9.931 1.00 73.19 98 ALA A N 1
ATOM 727 C CA . ALA A 1 98 ? -10.026 18.115 10.087 1.00 73.19 98 ALA A CA 1
ATOM 728 C C . ALA A 1 98 ? -11.102 18.994 10.765 1.00 73.19 98 ALA A C 1
ATOM 730 O O . ALA A 1 98 ? -10.710 19.844 11.566 1.00 73.19 98 ALA A O 1
ATOM 731 N N . PRO A 1 99 ? -12.418 18.827 10.505 1.00 75.50 99 PRO A N 1
ATOM 732 C CA . PRO A 1 99 ? -13.470 19.546 11.230 1.00 75.50 99 PRO A CA 1
ATOM 733 C C . PRO A 1 99 ? -13.396 19.389 12.752 1.00 75.50 99 PRO A C 1
ATOM 735 O O . PRO A 1 99 ? -13.625 20.362 13.467 1.00 75.50 99 PRO A O 1
ATOM 738 N N . ASP A 1 100 ? -13.022 18.198 13.221 1.00 75.44 100 ASP A N 1
ATOM 739 C CA . ASP A 1 100 ? -12.958 17.859 14.643 1.00 75.44 100 ASP A CA 1
ATOM 740 C C . ASP A 1 100 ? -11.524 17.854 15.187 1.00 75.44 100 ASP A C 1
ATOM 742 O O . ASP A 1 100 ? -11.317 17.512 16.342 1.00 75.44 100 ASP A O 1
ATOM 746 N N . ASN A 1 101 ? -10.517 18.225 14.388 1.00 79.81 101 ASN A N 1
ATOM 747 C CA . ASN A 1 101 ? -9.099 18.179 14.769 1.00 79.81 101 ASN A CA 1
ATOM 748 C C . ASN A 1 101 ? -8.679 16.830 15.399 1.00 79.81 101 ASN A C 1
ATOM 750 O O . ASN A 1 101 ? -7.870 16.768 16.335 1.00 79.81 101 ASN A O 1
ATOM 754 N N . ALA A 1 102 ? -9.256 15.745 14.879 1.00 83.25 102 ALA A N 1
ATOM 755 C CA . ALA A 1 102 ? -9.033 14.391 15.353 1.00 83.25 102 ALA A CA 1
ATOM 756 C C . ALA A 1 102 ? -8.087 13.648 14.405 1.00 83.25 102 ALA A C 1
ATOM 758 O O . ALA A 1 102 ? -8.229 13.699 13.182 1.00 83.25 102 ALA A O 1
ATOM 759 N N . ARG A 1 103 ? -7.110 12.927 14.959 1.00 87.38 103 ARG A N 1
ATOM 760 C CA . ARG A 1 103 ? -6.188 12.072 14.203 1.00 87.38 103 ARG A CA 1
ATOM 761 C C . ARG A 1 103 ? -6.262 10.645 14.712 1.00 87.38 103 ARG A C 1
ATOM 763 O O . ARG A 1 103 ? -6.022 10.382 15.888 1.00 87.38 103 ARG A O 1
ATOM 770 N N . TYR A 1 104 ? -6.533 9.733 13.796 1.00 92.00 104 TYR A N 1
ATOM 771 C CA . TYR A 1 104 ? -6.610 8.301 14.027 1.00 92.00 104 TYR A CA 1
ATOM 772 C C . TYR A 1 104 ? -5.297 7.696 13.545 1.00 92.00 104 TYR A C 1
ATOM 774 O O . TYR A 1 104 ? -5.044 7.659 12.343 1.00 92.00 104 TYR A O 1
ATOM 782 N N . VAL A 1 105 ? -4.441 7.273 14.472 1.00 88.56 105 VAL A N 1
ATOM 783 C CA . VAL A 1 105 ? -3.167 6.611 14.173 1.00 88.56 105 VAL A CA 1
ATOM 784 C C . VAL A 1 105 ? -3.388 5.110 14.277 1.00 88.56 105 VAL A C 1
ATOM 786 O O . VAL A 1 105 ? -3.763 4.613 15.340 1.00 88.56 105 VAL A O 1
ATOM 789 N N . ILE A 1 106 ? -3.186 4.399 13.173 1.00 93.00 106 ILE A N 1
ATOM 790 C CA . ILE A 1 106 ? -3.405 2.958 13.070 1.00 93.00 106 ILE A CA 1
ATOM 791 C C . ILE A 1 106 ? -2.076 2.304 12.711 1.00 93.00 106 ILE A C 1
ATOM 793 O O . ILE A 1 106 ? -1.581 2.512 11.606 1.00 93.00 106 ILE A O 1
ATOM 797 N N . THR A 1 107 ? -1.520 1.512 13.624 1.00 85.94 107 THR A N 1
ATOM 798 C CA . THR A 1 107 ? -0.292 0.731 13.413 1.00 85.94 107 THR A CA 1
ATOM 799 C C . THR A 1 107 ? -0.554 -0.748 13.678 1.00 85.94 107 THR A C 1
ATOM 801 O O . THR A 1 107 ? -1.623 -1.123 14.161 1.00 85.94 107 THR A O 1
ATOM 804 N N . SER A 1 108 ? 0.410 -1.621 13.368 1.00 79.75 108 SER A N 1
ATOM 805 C CA . SER A 1 108 ? 0.300 -3.055 13.686 1.00 79.75 108 SER A CA 1
ATOM 806 C C . SER A 1 108 ? 0.172 -3.336 15.184 1.00 79.75 108 SER A C 1
ATOM 808 O O . SER A 1 108 ? -0.371 -4.372 15.566 1.00 79.75 108 SER A O 1
ATOM 810 N N . ASP A 1 109 ? 0.670 -2.422 16.016 1.00 79.38 109 ASP A N 1
ATOM 811 C CA . ASP A 1 109 ? 0.749 -2.590 17.466 1.00 79.38 109 ASP A CA 1
ATOM 812 C C . ASP A 1 109 ? -0.498 -2.052 18.175 1.00 79.38 109 ASP A C 1
ATOM 814 O O . ASP A 1 109 ? -0.833 -2.485 19.285 1.00 79.38 109 ASP A O 1
ATOM 818 N N . GLY A 1 110 ? -1.217 -1.116 17.550 1.00 83.31 110 GLY A N 1
ATOM 819 C CA . GLY A 1 110 ? -2.392 -0.532 18.168 1.00 83.31 110 GLY A CA 1
ATOM 820 C C . GLY A 1 110 ? -3.005 0.659 17.449 1.00 83.31 110 GLY A C 1
ATOM 821 O O . GLY A 1 110 ? -2.667 1.023 16.324 1.00 83.31 110 GLY A O 1
ATOM 822 N N . PHE A 1 111 ? -3.966 1.250 18.148 1.00 92.81 111 PHE A N 1
ATOM 823 C CA . PHE A 1 111 ? -4.756 2.383 17.702 1.00 92.81 111 PHE A CA 1
ATOM 824 C C . PHE A 1 111 ? -4.648 3.523 18.700 1.00 92.81 111 PHE A C 1
ATOM 826 O O . PHE A 1 111 ? -4.784 3.316 19.909 1.00 92.81 111 PHE A O 1
ATOM 833 N N . GLN A 1 112 ? -4.450 4.732 18.184 1.00 90.00 112 GLN A N 1
ATOM 834 C CA . GLN A 1 112 ? -4.537 5.951 18.972 1.00 90.00 112 GLN A CA 1
ATOM 835 C C . GLN A 1 112 ? -5.491 6.951 18.329 1.00 90.00 112 GLN A C 1
ATOM 837 O O . GLN A 1 112 ? -5.438 7.188 17.123 1.00 90.00 112 GLN A O 1
ATOM 842 N N . LEU A 1 113 ? -6.314 7.582 19.166 1.00 87.81 113 LEU A N 1
ATOM 843 C CA . LEU A 1 113 ? -7.058 8.784 18.809 1.00 87.81 113 LEU A CA 1
ATOM 844 C C . LEU A 1 113 ? -6.389 9.975 19.478 1.00 87.81 113 LEU A C 1
ATOM 846 O O . LEU A 1 113 ? -6.300 10.036 20.708 1.00 87.81 113 LEU A O 1
ATOM 850 N N . ILE A 1 114 ? -5.932 10.915 18.664 1.00 83.25 114 ILE A N 1
ATOM 851 C CA . ILE A 1 114 ? -5.363 12.179 19.107 1.00 83.25 114 ILE A CA 1
ATOM 852 C C . ILE A 1 114 ? -6.391 13.265 18.818 1.00 83.25 114 ILE A C 1
ATOM 854 O O . ILE A 1 114 ? -6.695 13.525 17.660 1.00 83.25 114 ILE A O 1
ATOM 858 N N . GLN A 1 115 ? -6.893 13.898 19.866 1.00 85.88 115 GLN A N 1
ATOM 859 C CA . GLN A 1 115 ? -7.861 14.983 19.809 1.00 85.88 115 GLN A CA 1
ATOM 860 C C . GLN A 1 115 ? -7.169 16.251 20.296 1.00 85.88 115 GLN A C 1
ATOM 862 O O . GLN A 1 115 ? -6.602 16.250 21.390 1.00 85.88 115 GLN A O 1
ATOM 867 N N . ASP A 1 116 ? -7.154 17.310 19.488 1.00 84.06 116 ASP A N 1
ATOM 868 C CA . ASP A 1 116 ? -6.524 18.583 19.871 1.00 84.06 116 ASP A CA 1
ATOM 869 C C . ASP A 1 116 ? -5.065 18.432 20.343 1.00 84.06 116 ASP A C 1
ATOM 871 O O . ASP A 1 116 ? -4.600 19.074 21.283 1.00 84.06 116 ASP A O 1
ATOM 875 N N . GLY A 1 117 ? -4.332 17.520 19.695 1.00 76.50 117 GLY A N 1
ATOM 876 C CA . GLY A 1 117 ? -2.937 17.206 20.019 1.00 76.50 117 GLY A CA 1
ATOM 877 C C . GLY A 1 117 ? -2.736 16.308 21.247 1.00 76.50 117 GLY A C 1
ATOM 878 O O . GLY A 1 117 ? -1.596 15.968 21.559 1.00 76.50 117 GLY A O 1
ATOM 879 N N . THR A 1 118 ? -3.806 15.875 21.916 1.00 73.56 118 THR A N 1
ATOM 880 C CA . THR A 1 118 ? -3.754 14.996 23.093 1.00 73.56 118 THR A CA 1
ATOM 881 C C . THR A 1 118 ? -4.229 13.590 22.748 1.00 73.56 118 THR A C 1
ATOM 883 O O . THR A 1 118 ? -5.281 13.420 22.141 1.00 73.56 118 THR A O 1
ATOM 886 N N . VAL A 1 119 ? -3.487 12.561 23.164 1.00 82.19 119 VAL A N 1
ATOM 887 C CA . VAL A 1 119 ? -3.941 11.167 23.042 1.00 82.19 119 VAL A CA 1
ATOM 888 C C . VAL A 1 119 ? -5.109 10.947 24.006 1.00 82.19 119 VAL A C 1
ATOM 890 O O . VAL A 1 119 ? -4.918 10.935 25.221 1.00 82.19 119 VAL A O 1
ATOM 893 N N . VAL A 1 120 ? -6.314 10.778 23.467 1.00 88.75 120 VAL A N 1
ATOM 894 C CA . VAL A 1 120 ? -7.542 10.530 24.243 1.00 88.75 120 VAL A CA 1
ATOM 895 C C . VAL A 1 120 ? -7.941 9.056 24.253 1.00 88.75 120 VAL A C 1
ATOM 897 O O . VAL A 1 120 ? -8.634 8.612 25.166 1.00 88.75 120 VAL A O 1
ATOM 900 N N . VAL A 1 121 ? -7.468 8.282 23.272 1.00 87.00 121 VAL A N 1
ATOM 901 C CA . VAL A 1 121 ? -7.627 6.824 23.212 1.00 87.00 121 VAL A CA 1
ATOM 902 C C . VAL A 1 121 ? -6.289 6.201 22.848 1.00 87.00 121 VAL A C 1
ATOM 904 O O . VAL A 1 121 ? -5.596 6.698 21.962 1.00 87.00 121 VAL A O 1
ATOM 907 N N . SER A 1 122 ? -5.937 5.110 23.524 1.00 89.25 122 SER A N 1
ATOM 908 C CA . SER A 1 122 ? -4.768 4.291 23.217 1.00 89.25 122 SER A CA 1
ATOM 909 C C . SER A 1 122 ? -5.111 2.831 23.486 1.00 89.25 122 SER A C 1
ATOM 911 O O . SER A 1 122 ? -5.302 2.429 24.633 1.00 89.25 122 SER A O 1
ATOM 913 N N . GLU A 1 123 ? -5.186 2.038 22.428 1.00 86.25 123 GLU A N 1
ATOM 914 C CA . GLU A 1 123 ? -5.635 0.651 22.466 1.00 86.25 123 GLU A CA 1
ATOM 915 C C . GLU A 1 123 ? -4.604 -0.258 21.798 1.00 86.25 123 GLU A C 1
ATOM 917 O O . GLU A 1 123 ? -4.063 0.069 20.747 1.00 86.25 123 GLU A O 1
ATOM 922 N N . THR A 1 124 ? -4.348 -1.424 22.388 1.00 83.38 124 THR A N 1
ATOM 923 C CA . THR A 1 124 ? -3.445 -2.427 21.808 1.00 83.38 124 THR A CA 1
ATOM 924 C C . THR A 1 124 ? -4.187 -3.313 20.814 1.00 83.38 124 THR A C 1
ATOM 926 O O . THR A 1 124 ? -5.333 -3.713 21.059 1.00 83.38 124 THR A O 1
ATOM 929 N N . ALA A 1 125 ? -3.508 -3.660 19.723 1.00 82.44 125 ALA A N 1
ATOM 930 C CA . ALA A 1 125 ? -3.981 -4.643 18.765 1.00 82.44 125 ALA A CA 1
ATOM 931 C C . ALA A 1 125 ? -4.211 -6.005 19.444 1.00 82.44 125 ALA A C 1
ATOM 933 O O . ALA A 1 125 ? -3.347 -6.536 20.140 1.00 82.44 125 ALA A O 1
ATOM 934 N N . VAL A 1 126 ? -5.393 -6.577 19.237 1.00 83.56 126 VAL A N 1
ATOM 935 C CA . VAL A 1 126 ? -5.706 -7.977 19.564 1.00 83.56 126 VAL A CA 1
ATOM 936 C C . VAL A 1 126 ? -5.550 -8.843 18.318 1.00 83.56 126 VAL A C 1
ATOM 938 O O . VAL A 1 126 ? -5.118 -9.988 18.410 1.00 83.56 126 VAL A O 1
ATOM 941 N N . GLU A 1 127 ? -5.891 -8.291 17.156 1.00 78.62 127 GLU A N 1
ATOM 942 C CA . GLU A 1 127 ? -5.839 -8.975 15.869 1.00 78.62 127 GLU A CA 1
ATOM 943 C C . GLU A 1 127 ? -5.592 -7.952 14.760 1.00 78.62 127 GLU A C 1
ATOM 945 O O . GLU A 1 127 ? -6.154 -6.857 14.795 1.00 78.62 127 GLU A O 1
ATOM 950 N N . THR A 1 128 ? -4.781 -8.310 13.769 1.00 77.81 128 THR A N 1
ATOM 951 C CA . THR A 1 128 ? -4.495 -7.492 12.585 1.00 77.81 128 THR A CA 1
ATOM 952 C C . THR A 1 128 ? -4.504 -8.356 11.329 1.00 77.81 128 THR A C 1
ATOM 954 O O . THR A 1 128 ? -4.288 -9.565 11.389 1.00 77.81 128 THR A O 1
ATOM 957 N N . GLY A 1 129 ? -4.725 -7.736 10.174 1.00 68.06 129 GLY A N 1
ATOM 958 C CA . GLY A 1 129 ? -4.533 -8.373 8.873 1.00 68.06 129 GLY A CA 1
ATOM 959 C C . GLY A 1 129 ? -4.793 -7.402 7.728 1.00 68.06 129 GLY A C 1
ATOM 960 O O . GLY A 1 129 ? -5.393 -6.359 7.943 1.00 68.06 129 GLY A O 1
ATOM 961 N N . PRO A 1 130 ? -4.352 -7.718 6.504 1.00 63.50 130 PRO A N 1
ATOM 962 C CA . PRO A 1 130 ? -2.932 -7.589 6.127 1.00 63.50 130 PRO A CA 1
ATOM 963 C C . PRO A 1 130 ? -2.167 -6.492 6.907 1.00 63.50 130 PRO A C 1
ATOM 965 O O . PRO A 1 130 ? -2.714 -5.455 7.270 1.00 63.50 130 PRO A O 1
ATOM 968 N N . VAL A 1 131 ? -0.886 -6.725 7.204 1.00 53.50 131 VAL A N 1
ATOM 969 C CA . VAL A 1 131 ? -0.055 -5.735 7.917 1.00 53.50 131 VAL A CA 1
ATOM 970 C C . VAL A 1 131 ? 0.271 -4.589 6.945 1.00 53.50 131 VAL A C 1
ATOM 972 O O . VAL A 1 131 ? 0.544 -4.869 5.775 1.00 53.50 131 VAL A O 1
ATOM 975 N N . PRO A 1 132 ? 0.310 -3.314 7.377 1.00 48.19 132 PRO A N 1
ATOM 976 C CA . PRO A 1 132 ? 0.874 -2.238 6.565 1.00 48.19 132 PRO A CA 1
ATOM 977 C C . PRO A 1 132 ? 2.294 -2.618 6.137 1.00 48.19 132 PRO A C 1
ATOM 979 O O . PRO A 1 132 ? 3.152 -2.869 6.978 1.00 48.19 132 PRO A O 1
ATOM 982 N N . GLY A 1 133 ? 2.528 -2.747 4.832 1.00 43.94 133 GLY A N 1
ATOM 983 C CA . GLY A 1 133 ? 3.823 -3.195 4.304 1.00 43.94 133 GLY A CA 1
ATOM 984 C C . GLY A 1 133 ? 4.054 -4.714 4.292 1.00 43.94 133 GLY A C 1
ATOM 985 O O . GLY A 1 133 ? 5.070 -5.153 3.767 1.00 43.94 133 GLY A O 1
ATOM 986 N N . VAL A 1 134 ? 3.108 -5.534 4.765 1.00 40.78 134 VAL A N 1
ATOM 987 C CA . VAL A 1 134 ? 3.054 -6.979 4.481 1.00 40.78 134 VAL A CA 1
ATOM 988 C C . VAL A 1 134 ? 1.701 -7.277 3.853 1.00 40.78 134 VAL A C 1
ATOM 990 O O . VAL A 1 134 ? 0.750 -7.709 4.510 1.00 40.78 134 VAL A O 1
ATOM 993 N N . GLN A 1 135 ? 1.614 -7.046 2.542 1.00 40.81 135 GLN A N 1
ATOM 994 C CA . GLN A 1 135 ? 0.569 -7.679 1.748 1.00 40.81 135 GLN A CA 1
ATOM 995 C C . GLN A 1 135 ? 0.667 -9.182 2.025 1.00 40.81 135 GLN A C 1
ATOM 997 O O . GLN A 1 135 ? 1.733 -9.778 1.859 1.00 40.81 135 GLN A O 1
ATOM 1002 N N . THR A 1 136 ? -0.419 -9.794 2.499 1.00 35.78 136 THR A N 1
ATOM 1003 C CA . THR A 1 136 ? -0.512 -11.252 2.543 1.00 35.78 136 THR A CA 1
ATOM 1004 C C . THR A 1 136 ? -0.175 -11.738 1.136 1.00 35.78 136 THR A C 1
ATOM 1006 O O . THR A 1 136 ? -0.832 -11.274 0.199 1.00 35.78 136 THR A O 1
ATOM 1009 N N . PRO A 1 137 ? 0.827 -12.614 0.936 1.00 37.75 137 PRO A N 1
ATOM 1010 C CA . PRO A 1 137 ? 0.985 -13.250 -0.353 1.00 37.75 137 PRO A CA 1
ATOM 1011 C C . PRO A 1 137 ? -0.335 -13.966 -0.602 1.00 37.75 137 PRO A C 1
ATOM 1013 O O . PRO A 1 137 ? -0.660 -14.950 0.066 1.00 37.75 137 PRO A O 1
ATOM 1016 N N . THR A 1 138 ? -1.139 -13.458 -1.540 1.00 38.19 138 THR A N 1
ATOM 1017 C CA . THR A 1 138 ? -2.091 -14.321 -2.222 1.00 38.19 138 THR A CA 1
ATOM 1018 C C . THR A 1 138 ? -1.293 -15.557 -2.576 1.00 38.19 138 THR A C 1
ATOM 1020 O O . THR A 1 138 ? -0.203 -15.432 -3.136 1.00 38.19 138 THR A O 1
ATOM 1023 N N . THR A 1 139 ? -1.783 -16.739 -2.219 1.00 36.78 139 THR A N 1
ATOM 1024 C CA . THR A 1 139 ? -1.259 -17.992 -2.759 1.00 36.78 139 THR A CA 1
ATOM 1025 C C . THR A 1 139 ? -1.575 -18.025 -4.260 1.00 36.78 139 THR A C 1
ATOM 1027 O O . THR A 1 139 ? -2.373 -18.819 -4.740 1.00 36.78 139 THR A O 1
ATOM 1030 N N . GLN A 1 140 ? -0.988 -17.104 -5.018 1.00 40.34 140 GLN A N 1
ATOM 1031 C CA . GLN A 1 140 ? -0.663 -17.280 -6.406 1.00 40.34 140 GLN A CA 1
ATOM 1032 C C . GLN A 1 140 ? 0.569 -18.165 -6.340 1.00 40.34 140 GLN A C 1
ATOM 1034 O O . GLN A 1 140 ? 1.611 -17.751 -5.833 1.00 40.34 140 GLN A O 1
ATOM 1039 N N . ALA A 1 141 ? 0.390 -19.432 -6.713 1.00 37.88 141 ALA A N 1
ATOM 1040 C CA . ALA A 1 141 ? 1.476 -20.389 -6.839 1.00 37.88 141 ALA A CA 1
ATOM 1041 C C . ALA A 1 141 ? 2.691 -19.671 -7.429 1.00 37.88 141 ALA A C 1
ATOM 1043 O O . ALA A 1 141 ? 2.540 -19.046 -8.480 1.00 37.88 141 ALA A O 1
ATOM 1044 N N . ALA A 1 142 ? 3.817 -19.713 -6.706 1.00 41.38 142 ALA A N 1
ATOM 1045 C CA . ALA A 1 142 ? 5.084 -19.084 -7.049 1.00 41.38 142 ALA A CA 1
ATOM 1046 C C . ALA A 1 142 ? 5.383 -19.277 -8.540 1.00 41.38 142 ALA A C 1
ATOM 1048 O O . ALA A 1 142 ? 5.927 -20.288 -8.974 1.00 41.38 142 ALA A O 1
ATOM 1049 N N . SER A 1 143 ? 4.942 -18.306 -9.321 1.00 47.69 143 SER A N 1
ATOM 1050 C CA . SER A 1 143 ? 5.241 -18.150 -10.725 1.00 47.69 143 SER A CA 1
ATOM 1051 C C . SER A 1 143 ? 6.074 -16.896 -10.689 1.00 47.69 143 SER A C 1
ATOM 1053 O O . SER A 1 143 ? 5.511 -15.808 -10.643 1.00 47.69 143 SER A O 1
ATOM 1055 N N . THR A 1 144 ? 7.381 -17.086 -10.506 1.00 67.62 144 THR A N 1
ATOM 1056 C CA . THR A 1 144 ? 8.433 -16.068 -10.454 1.00 67.62 144 THR A CA 1
ATOM 1057 C C . THR A 1 144 ? 8.053 -14.900 -11.359 1.00 67.62 144 THR A C 1
ATOM 1059 O O . THR A 1 144 ? 8.181 -15.004 -12.577 1.00 67.62 144 THR A O 1
ATOM 1062 N N . ILE A 1 145 ? 7.480 -13.836 -10.786 1.00 81.31 145 ILE A N 1
ATOM 1063 C CA . ILE A 1 145 ? 7.103 -12.663 -11.570 1.00 81.31 145 ILE A CA 1
ATOM 1064 C C . ILE A 1 145 ? 8.409 -11.948 -11.866 1.00 81.31 145 ILE A C 1
ATOM 1066 O O . ILE A 1 145 ? 9.113 -11.545 -10.941 1.00 81.31 145 ILE A O 1
ATOM 1070 N N . VAL A 1 146 ? 8.758 -11.843 -13.141 1.00 88.25 146 VAL A N 1
ATOM 1071 C CA . VAL A 1 146 ? 10.040 -11.282 -13.581 1.00 88.25 146 VAL A CA 1
ATOM 1072 C C . VAL A 1 146 ? 9.889 -9.851 -14.095 1.00 88.25 146 VAL A C 1
ATOM 1074 O O . VAL A 1 146 ? 8.789 -9.394 -14.406 1.00 88.25 146 VAL A O 1
ATOM 1077 N N . LEU A 1 147 ? 10.995 -9.115 -14.201 1.00 86.50 147 LEU A N 1
ATOM 1078 C CA . LEU A 1 147 ? 11.003 -7.822 -14.887 1.00 86.50 147 LEU A CA 1
ATOM 1079 C C . LEU A 1 147 ? 11.156 -8.018 -16.401 1.00 86.50 147 LEU A C 1
ATOM 1081 O O . LEU A 1 147 ? 12.255 -8.310 -16.860 1.00 86.50 147 LEU A O 1
ATOM 1085 N N . GLY A 1 148 ? 10.099 -7.827 -17.189 1.00 87.62 148 GLY A N 1
ATOM 1086 C CA . GLY A 1 148 ? 10.162 -7.923 -18.652 1.00 87.62 148 GLY A CA 1
ATOM 1087 C C . GLY A 1 148 ? 10.763 -9.229 -19.182 1.00 87.62 148 GLY A C 1
ATOM 1088 O O . GLY A 1 148 ? 10.737 -10.259 -18.506 1.00 87.62 148 GLY A O 1
ATOM 1089 N N . SER A 1 149 ? 11.364 -9.171 -20.373 1.00 86.69 149 SER A N 1
ATOM 1090 C CA . SER A 1 149 ? 12.157 -10.274 -20.924 1.00 86.69 149 SER A CA 1
ATOM 1091 C C . SER A 1 149 ? 13.535 -9.823 -21.401 1.00 86.69 149 SER A C 1
ATOM 1093 O O . SER A 1 149 ? 13.676 -8.844 -22.133 1.00 86.69 149 SER A O 1
ATOM 1095 N N . ALA A 1 150 ? 14.570 -10.592 -21.053 1.00 84.56 150 ALA A N 1
ATOM 1096 C CA . ALA A 1 150 ? 15.919 -10.379 -21.578 1.00 84.56 150 ALA A CA 1
ATOM 1097 C C . ALA A 1 150 ? 15.991 -10.539 -23.108 1.00 84.56 150 ALA A C 1
ATOM 1099 O O . ALA A 1 150 ? 16.802 -9.875 -23.753 1.00 84.56 150 ALA A O 1
ATOM 1100 N N . SER A 1 151 ? 15.132 -11.381 -23.702 1.00 81.75 151 SER A N 1
ATOM 1101 C CA . SER A 1 151 ? 15.071 -11.555 -25.162 1.00 81.75 151 SER A CA 1
ATOM 1102 C C . SER A 1 151 ? 14.687 -10.265 -25.884 1.00 81.75 151 SER A C 1
ATOM 1104 O O . SER A 1 151 ? 15.211 -9.993 -26.960 1.00 81.75 151 SER A O 1
ATOM 1106 N N . ASP A 1 152 ? 13.828 -9.461 -25.259 1.00 82.62 152 ASP A N 1
ATOM 1107 C CA . ASP A 1 152 ? 13.233 -8.262 -25.856 1.00 82.62 152 ASP A CA 1
ATOM 1108 C C . ASP A 1 152 ? 14.121 -7.033 -25.619 1.00 82.62 152 ASP A C 1
ATOM 1110 O O . ASP A 1 152 ? 14.169 -6.101 -26.421 1.00 82.62 152 ASP A O 1
ATOM 1114 N N . MET A 1 153 ? 14.902 -7.057 -24.535 1.00 80.62 153 MET A N 1
ATOM 1115 C CA . MET A 1 153 ? 15.827 -5.982 -24.166 1.00 80.62 153 MET A CA 1
ATOM 1116 C C . MET A 1 153 ? 17.216 -6.118 -24.808 1.00 80.62 153 MET A C 1
ATOM 1118 O O . MET A 1 153 ? 18.019 -5.181 -24.756 1.00 80.62 153 MET A O 1
ATOM 1122 N N . GLY A 1 154 ? 17.490 -7.249 -25.463 1.00 80.06 154 GLY A N 1
ATOM 1123 C CA . GLY A 1 154 ? 18.704 -7.503 -26.234 1.00 80.06 154 GLY A CA 1
ATOM 1124 C C . GLY A 1 154 ? 19.795 -8.263 -25.465 1.00 80.06 154 GLY A C 1
ATOM 1125 O O . GLY A 1 154 ? 19.736 -8.409 -24.243 1.00 80.06 154 GLY A O 1
ATOM 1126 N N . PRO A 1 155 ? 20.838 -8.742 -26.169 1.00 78.19 155 PRO A N 1
ATOM 1127 C CA . PRO A 1 155 ? 21.791 -9.729 -25.646 1.00 78.19 155 PRO A CA 1
ATOM 1128 C C . PRO A 1 155 ? 22.697 -9.214 -24.519 1.00 78.19 155 PRO A C 1
ATOM 1130 O O . PRO A 1 155 ? 23.240 -10.012 -23.763 1.00 78.19 155 PRO A O 1
ATOM 1133 N N . ASN A 1 156 ? 22.860 -7.894 -24.400 1.00 81.00 156 ASN A N 1
ATOM 1134 C CA . ASN A 1 156 ? 23.667 -7.265 -23.349 1.00 81.00 156 ASN A CA 1
ATOM 1135 C C . ASN A 1 156 ? 22.816 -6.777 -22.169 1.00 81.00 156 ASN A C 1
ATOM 1137 O O . ASN A 1 156 ? 23.318 -6.059 -21.301 1.00 81.00 156 ASN A O 1
ATOM 1141 N N . SER A 1 157 ? 21.522 -7.096 -22.173 1.00 84.25 157 SER A N 1
ATOM 1142 C CA . SER A 1 157 ? 20.615 -6.663 -21.126 1.00 84.25 157 SER A CA 1
ATOM 1143 C C . SER A 1 157 ? 20.828 -7.483 -19.850 1.00 84.25 157 SER A C 1
ATOM 1145 O O . SER A 1 157 ? 21.047 -8.693 -19.895 1.00 84.25 157 SER A O 1
ATOM 1147 N N . LEU A 1 158 ? 20.807 -6.812 -18.699 1.00 83.56 158 LEU A N 1
ATOM 1148 C CA . LEU A 1 158 ? 20.931 -7.436 -17.380 1.00 83.56 158 LEU A CA 1
ATOM 1149 C C . LEU A 1 158 ? 19.697 -7.105 -16.545 1.00 83.56 158 LEU A C 1
ATOM 1151 O O . LEU A 1 158 ? 19.144 -6.014 -16.675 1.00 83.56 158 LEU A O 1
ATOM 1155 N N . GLY A 1 159 ? 19.281 -8.041 -15.693 1.00 81.62 159 GLY A N 1
ATOM 1156 C CA . GLY A 1 159 ? 18.145 -7.888 -14.778 1.00 81.62 159 GLY A CA 1
ATOM 1157 C C . GLY A 1 159 ? 16.777 -8.217 -15.372 1.00 81.62 159 GLY A C 1
ATOM 1158 O O . GLY A 1 159 ? 15.873 -8.605 -14.636 1.00 81.62 159 GLY A O 1
ATOM 1159 N N . TYR A 1 160 ? 16.615 -8.124 -16.691 1.00 86.44 160 TYR A N 1
ATOM 1160 C CA . TYR A 1 160 ? 15.367 -8.509 -17.346 1.00 86.44 160 TYR A CA 1
ATOM 1161 C C . TYR A 1 160 ? 15.181 -10.031 -17.353 1.00 86.44 160 TYR A C 1
ATOM 1163 O O . TYR A 1 160 ? 16.152 -10.786 -17.385 1.00 86.44 160 TYR A O 1
ATOM 1171 N N . GLY A 1 161 ? 13.936 -10.502 -17.273 1.00 84.25 161 GLY A N 1
ATOM 1172 C CA . GLY A 1 161 ? 13.621 -11.920 -17.086 1.00 84.25 161 GLY A CA 1
ATOM 1173 C C . GLY A 1 161 ? 14.028 -12.478 -15.714 1.00 84.25 161 GLY A C 1
ATOM 1174 O O . GLY A 1 161 ? 14.013 -13.689 -15.523 1.00 84.25 161 GLY A O 1
ATOM 1175 N N . THR A 1 162 ? 14.397 -11.614 -14.760 1.00 81.25 162 THR A N 1
ATOM 1176 C CA . THR A 1 162 ? 14.768 -11.992 -13.387 1.00 81.25 162 THR A CA 1
ATOM 1177 C C . THR A 1 162 ? 13.743 -11.449 -12.390 1.00 81.25 162 THR A C 1
ATOM 1179 O O . THR A 1 162 ? 13.164 -10.381 -12.598 1.00 81.25 162 THR A O 1
ATOM 1182 N N . GLU A 1 163 ? 13.499 -12.192 -11.312 1.00 82.88 163 GLU A N 1
ATOM 1183 C CA . GLU A 1 163 ? 12.701 -11.734 -10.171 1.00 82.88 163 GLU A CA 1
ATOM 1184 C C . GLU A 1 163 ? 13.512 -10.749 -9.332 1.00 82.88 163 GLU A C 1
ATOM 1186 O O . GLU A 1 163 ? 14.662 -11.030 -8.996 1.00 82.88 163 GLU A O 1
ATOM 1191 N N . GLN A 1 164 ? 12.910 -9.600 -9.008 1.00 81.94 164 GLN A N 1
ATOM 1192 C CA . GLN A 1 164 ? 13.504 -8.558 -8.161 1.00 81.94 164 GLN A CA 1
ATOM 1193 C C . GLN A 1 164 ? 14.977 -8.263 -8.500 1.00 81.94 164 GLN A C 1
ATOM 1195 O O . GLN A 1 164 ? 15.858 -8.400 -7.644 1.00 81.94 164 GLN A O 1
ATOM 1200 N N . PRO A 1 165 ? 15.293 -7.872 -9.746 1.00 83.75 165 PRO A N 1
ATOM 1201 C CA . PRO A 1 165 ? 16.676 -7.658 -10.127 1.00 83.75 165 PRO A CA 1
ATOM 1202 C C . PRO A 1 165 ? 17.287 -6.532 -9.291 1.00 83.75 165 PRO A C 1
ATOM 1204 O O . PRO A 1 165 ? 16.714 -5.448 -9.178 1.00 83.75 165 PRO A O 1
ATOM 1207 N N . SER A 1 166 ? 18.476 -6.781 -8.740 1.00 84.06 166 SER A N 1
ATOM 1208 C CA . SER A 1 166 ? 19.281 -5.775 -8.033 1.00 84.06 166 SER A CA 1
ATOM 1209 C C . SER A 1 166 ? 20.099 -4.893 -8.986 1.00 84.06 166 SER A C 1
ATOM 1211 O O . SER A 1 166 ? 20.730 -3.922 -8.562 1.00 84.06 166 SER A O 1
ATOM 1213 N N . VAL A 1 167 ? 20.093 -5.227 -10.280 1.00 84.88 167 VAL A N 1
ATOM 1214 C CA . VAL A 1 167 ? 20.744 -4.491 -11.365 1.00 84.88 167 VAL A CA 1
ATOM 1215 C C . VAL A 1 167 ? 19.860 -4.566 -12.601 1.00 84.88 167 VAL A C 1
ATOM 1217 O O . VAL A 1 167 ? 19.463 -5.661 -12.983 1.00 84.88 167 VAL A O 1
ATOM 1220 N N . ILE A 1 168 ? 19.626 -3.433 -13.259 1.00 90.00 168 ILE A N 1
ATOM 1221 C CA . ILE A 1 168 ? 19.107 -3.379 -14.628 1.00 90.00 168 ILE A CA 1
ATOM 1222 C C . ILE A 1 168 ? 20.106 -2.642 -15.510 1.00 90.00 168 ILE A C 1
ATOM 1224 O O . ILE A 1 168 ? 20.673 -1.627 -15.107 1.00 90.00 168 ILE A O 1
ATOM 1228 N N . SER A 1 169 ? 20.367 -3.162 -16.704 1.00 87.12 169 SER A N 1
ATOM 1229 C CA . SER A 1 169 ? 21.292 -2.526 -17.644 1.00 87.12 169 SER A CA 1
ATOM 1230 C C . SER A 1 169 ? 20.916 -2.846 -19.077 1.00 87.12 169 SER A C 1
ATOM 1232 O O . SER A 1 169 ? 20.467 -3.952 -19.363 1.00 87.12 169 SER A O 1
ATOM 1234 N N . MET A 1 170 ? 21.147 -1.894 -19.979 1.00 81.94 170 MET A N 1
ATOM 1235 C CA . MET A 1 170 ? 21.085 -2.113 -21.430 1.00 81.94 170 MET A CA 1
ATOM 1236 C C . MET A 1 170 ? 22.477 -2.284 -22.065 1.00 81.94 170 MET A C 1
ATOM 1238 O O . MET A 1 170 ? 22.654 -2.064 -23.261 1.00 81.94 170 MET A O 1
ATOM 1242 N N . GLY A 1 171 ? 23.481 -2.664 -21.269 1.00 79.94 171 GLY A N 1
ATOM 1243 C CA . GLY A 1 171 ? 24.829 -2.986 -21.747 1.00 79.94 171 GLY A CA 1
ATOM 1244 C C . GLY A 1 171 ? 25.839 -1.837 -21.679 1.00 79.94 171 GLY A C 1
ATOM 1245 O O . GLY A 1 171 ? 26.970 -2.005 -22.129 1.00 79.94 171 GLY A O 1
ATOM 1246 N N . SER A 1 172 ? 25.475 -0.684 -21.108 1.00 82.94 172 SER A N 1
ATOM 1247 C CA . SER A 1 172 ? 26.395 0.438 -20.879 1.00 82.94 172 SER A CA 1
ATOM 1248 C C . SER A 1 172 ? 26.098 1.168 -19.567 1.00 82.94 172 SER A C 1
ATOM 1250 O O . SER A 1 172 ? 24.962 1.172 -19.098 1.00 82.94 172 SER A O 1
ATOM 1252 N N . CYS A 1 173 ? 27.124 1.793 -18.976 1.00 81.00 173 CYS A N 1
ATOM 1253 C CA . CYS A 1 173 ? 27.022 2.501 -17.693 1.00 81.00 173 CYS A CA 1
ATOM 1254 C C . CYS A 1 173 ? 25.926 3.592 -17.681 1.00 81.00 173 CYS A C 1
ATOM 1256 O O . CYS A 1 173 ? 25.097 3.557 -16.778 1.00 81.00 173 CYS A O 1
ATOM 1258 N N . PRO A 1 174 ? 25.789 4.475 -18.691 1.00 80.81 174 PRO A N 1
ATOM 1259 C CA . PRO A 1 174 ? 24.722 5.485 -18.682 1.00 80.81 174 PRO A CA 1
ATOM 1260 C C . PRO A 1 174 ? 23.296 4.913 -18.630 1.00 80.81 174 PRO A C 1
ATOM 1262 O O . PRO A 1 174 ? 22.375 5.607 -18.220 1.00 80.81 174 PRO A O 1
ATOM 1265 N N . ASN A 1 175 ? 23.118 3.648 -19.026 1.00 81.44 175 ASN A N 1
ATOM 1266 C CA . ASN A 1 175 ? 21.835 2.946 -19.029 1.00 81.44 175 ASN A CA 1
ATOM 1267 C C . ASN A 1 175 ? 21.789 1.828 -17.978 1.00 81.44 175 ASN A C 1
ATOM 1269 O O . ASN A 1 175 ? 21.061 0.848 -18.156 1.00 81.44 175 ASN A O 1
ATOM 1273 N N . ALA A 1 176 ? 22.612 1.929 -16.931 1.00 87.00 176 ALA A N 1
ATOM 1274 C CA . ALA A 1 176 ? 22.694 0.944 -15.866 1.00 87.00 176 ALA A CA 1
ATOM 1275 C C . ALA A 1 176 ? 22.264 1.544 -14.526 1.00 87.00 176 ALA A C 1
ATOM 1277 O O . ALA A 1 176 ? 22.778 2.577 -14.090 1.00 87.00 176 ALA A O 1
ATOM 1278 N N . ILE A 1 177 ? 21.363 0.839 -13.848 1.00 89.56 177 ILE A N 1
ATOM 1279 C CA . ILE A 1 177 ? 20.976 1.098 -12.465 1.00 89.56 177 ILE A CA 1
ATOM 1280 C C . ILE A 1 177 ? 21.337 -0.139 -11.652 1.00 89.56 177 ILE A C 1
ATOM 1282 O O . ILE A 1 177 ? 21.030 -1.266 -12.029 1.00 89.56 177 ILE A O 1
ATOM 1286 N N . SER A 1 178 ? 22.020 0.074 -10.539 1.00 86.00 178 SER A N 1
ATOM 1287 C CA . SER A 1 178 ? 22.540 -0.970 -9.660 1.00 86.00 178 SER A CA 1
ATOM 1288 C C . SER A 1 178 ? 22.082 -0.748 -8.223 1.00 86.00 178 SER A C 1
ATOM 1290 O O . SER A 1 178 ? 21.530 0.304 -7.906 1.00 86.00 178 SER A O 1
ATOM 1292 N N . GLN A 1 179 ? 22.308 -1.733 -7.351 1.00 82.06 179 GLN A N 1
ATOM 1293 C CA . GLN A 1 179 ? 21.865 -1.697 -5.950 1.00 82.06 179 GLN A CA 1
ATOM 1294 C C . GLN A 1 179 ? 20.363 -1.418 -5.820 1.00 82.06 179 GLN A C 1
ATOM 1296 O O . GLN A 1 179 ? 19.928 -0.656 -4.957 1.00 82.06 179 GLN A O 1
ATOM 1301 N N . ILE A 1 180 ? 19.580 -2.008 -6.722 1.00 83.88 180 ILE A N 1
ATOM 1302 C CA . ILE A 1 180 ? 18.138 -1.823 -6.732 1.00 83.88 180 ILE A CA 1
ATOM 1303 C C . ILE A 1 180 ? 17.550 -2.548 -5.529 1.00 83.88 180 ILE A C 1
ATOM 1305 O O . ILE A 1 180 ? 17.787 -3.739 -5.326 1.00 83.88 180 ILE A O 1
ATOM 1309 N N . VAL A 1 181 ? 16.775 -1.808 -4.748 1.00 78.12 181 VAL A N 1
ATOM 1310 C CA . VAL A 1 181 ? 15.984 -2.319 -3.637 1.00 78.12 181 VAL A CA 1
ATOM 1311 C C . VAL A 1 181 ? 14.520 -2.099 -3.981 1.00 78.12 181 VAL A C 1
ATOM 1313 O O . VAL A 1 181 ? 14.081 -0.952 -4.104 1.00 78.12 181 VAL A O 1
ATOM 1316 N N . TRP A 1 182 ? 13.789 -3.198 -4.148 1.00 76.56 182 TRP A N 1
ATOM 1317 C CA . TRP A 1 182 ? 12.343 -3.202 -4.351 1.00 76.56 182 TRP A CA 1
ATOM 1318 C C . TRP A 1 182 ? 11.638 -3.142 -2.994 1.00 76.56 182 TRP A C 1
ATOM 1320 O O . TRP A 1 182 ? 11.965 -3.893 -2.078 1.00 76.56 182 TRP A O 1
ATOM 1330 N N . GLN A 1 183 ? 10.707 -2.207 -2.861 1.00 71.75 183 GLN A N 1
ATOM 1331 C CA . GLN A 1 183 ? 9.867 -2.002 -1.681 1.00 71.75 183 GLN A CA 1
ATOM 1332 C C . GLN A 1 183 ? 8.680 -2.966 -1.704 1.00 71.75 183 GLN A C 1
ATOM 1334 O O . GLN A 1 183 ? 8.278 -3.493 -0.670 1.00 71.75 183 GLN A O 1
ATOM 1339 N N . ASP A 1 184 ? 8.162 -3.231 -2.902 1.00 69.25 184 ASP A N 1
ATOM 1340 C CA . ASP A 1 184 ? 7.119 -4.207 -3.159 1.00 69.25 184 ASP A CA 1
ATOM 1341 C C . ASP A 1 184 ? 7.380 -4.934 -4.486 1.00 69.25 184 ASP A C 1
ATOM 1343 O O . ASP A 1 184 ? 8.024 -4.418 -5.401 1.00 69.25 184 ASP A O 1
ATOM 1347 N N . TRP A 1 185 ? 6.931 -6.187 -4.552 1.00 74.00 185 TRP A N 1
ATOM 1348 C CA . TRP A 1 185 ? 7.050 -7.051 -5.722 1.00 74.00 185 TRP A CA 1
ATOM 1349 C C . TRP A 1 185 ? 5.936 -8.090 -5.707 1.00 74.00 185 TRP A C 1
ATOM 1351 O O . TRP A 1 185 ? 5.535 -8.566 -4.646 1.00 74.00 185 TRP A O 1
ATOM 1361 N N . GLY A 1 186 ? 5.442 -8.459 -6.882 1.00 68.81 186 GLY A N 1
ATOM 1362 C CA . GLY A 1 186 ? 4.361 -9.428 -7.037 1.00 68.81 186 GLY A CA 1
ATOM 1363 C C . GLY A 1 186 ? 2.959 -8.811 -7.083 1.00 68.81 186 GLY A C 1
ATOM 1364 O O . GLY A 1 186 ? 2.020 -9.461 -7.531 1.00 68.81 186 GLY A O 1
ATOM 1365 N N . ALA A 1 187 ? 2.807 -7.547 -6.679 1.00 69.50 187 ALA A N 1
ATOM 1366 C CA . ALA A 1 187 ? 1.564 -6.795 -6.835 1.00 69.50 187 ALA A CA 1
ATOM 1367 C C . ALA A 1 187 ? 1.412 -6.242 -8.267 1.00 69.50 187 ALA A C 1
ATOM 1369 O O . ALA A 1 187 ? 2.336 -6.308 -9.074 1.00 69.50 187 ALA A O 1
ATOM 1370 N N . ALA A 1 188 ? 0.257 -5.651 -8.596 1.00 72.44 188 ALA A N 1
ATOM 1371 C CA . ALA A 1 188 ? 0.006 -5.046 -9.916 1.00 72.44 188 ALA A CA 1
ATOM 1372 C C . ALA A 1 188 ? 1.050 -3.986 -10.328 1.00 72.44 188 ALA A C 1
ATOM 1374 O O . ALA A 1 188 ? 1.270 -3.754 -11.520 1.00 72.44 188 ALA A O 1
ATOM 1375 N N . VAL A 1 189 ? 1.690 -3.372 -9.332 1.00 75.94 189 VAL A N 1
ATOM 1376 C CA . VAL A 1 189 ? 2.799 -2.430 -9.454 1.00 75.94 189 VAL A CA 1
ATOM 1377 C C . VAL A 1 189 ? 3.869 -2.833 -8.435 1.00 75.94 189 VAL A C 1
ATOM 1379 O O . VAL A 1 189 ? 3.516 -3.282 -7.346 1.00 75.94 189 VAL A O 1
ATOM 1382 N N . ALA A 1 190 ? 5.137 -2.690 -8.810 1.00 75.62 190 ALA A N 1
ATOM 1383 C CA . ALA A 1 190 ? 6.316 -2.864 -7.976 1.00 75.62 190 ALA A CA 1
ATOM 1384 C C . ALA A 1 190 ? 7.118 -1.554 -7.922 1.00 75.62 190 ALA A C 1
ATOM 1386 O O . ALA A 1 190 ? 7.437 -0.984 -8.967 1.00 75.62 190 ALA A O 1
ATOM 1387 N N . HIS A 1 191 ? 7.471 -1.089 -6.729 1.00 83.56 191 HIS A N 1
ATOM 1388 C CA . HIS A 1 191 ? 8.258 0.124 -6.506 1.00 83.56 191 HIS A CA 1
ATOM 1389 C C . HIS A 1 191 ? 9.671 -0.236 -6.083 1.00 83.56 191 HIS A C 1
ATOM 1391 O O . HIS A 1 1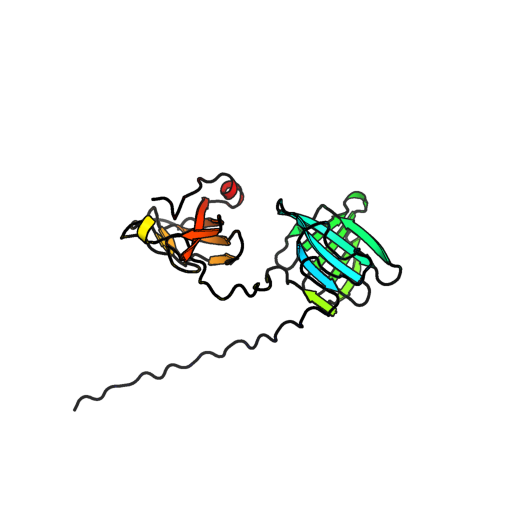91 ? 9.882 -1.118 -5.252 1.00 83.56 191 HIS A O 1
ATOM 1397 N N . GLY A 1 192 ? 10.654 0.469 -6.620 1.00 80.56 192 GLY A N 1
ATOM 1398 C CA . GLY A 1 192 ? 12.050 0.256 -6.293 1.00 80.56 192 GLY A CA 1
ATOM 1399 C C . GLY A 1 192 ? 12.847 1.544 -6.303 1.00 80.56 192 GLY A C 1
ATOM 1400 O O . GLY A 1 192 ? 12.401 2.590 -6.766 1.00 80.56 192 GLY A O 1
ATOM 1401 N N . SER A 1 193 ? 14.062 1.463 -5.783 1.00 84.81 193 SER A N 1
ATOM 1402 C CA . SER A 1 193 ? 15.034 2.546 -5.883 1.00 84.81 193 SER A CA 1
ATOM 1403 C C . SER A 1 193 ? 16.418 1.977 -6.137 1.00 84.81 193 SER A C 1
ATOM 1405 O O . SER A 1 193 ? 16.721 0.896 -5.642 1.00 84.81 193 SER A O 1
ATOM 1407 N N . GLY A 1 194 ? 17.255 2.683 -6.891 1.00 87.31 194 GLY A N 1
ATOM 1408 C CA . GLY A 1 194 ? 18.601 2.221 -7.226 1.00 87.31 194 GLY A CA 1
ATOM 1409 C C . GLY A 1 194 ? 19.559 3.360 -7.550 1.00 87.31 194 GLY A C 1
ATOM 1410 O O . GLY A 1 194 ? 19.181 4.532 -7.554 1.00 87.31 194 GLY A O 1
ATOM 1411 N N . LEU A 1 195 ? 20.816 3.006 -7.804 1.00 83.56 195 LEU A N 1
ATOM 1412 C CA . LEU A 1 195 ? 21.900 3.926 -8.131 1.00 83.56 195 LEU A CA 1
ATOM 1413 C C . LEU A 1 195 ? 22.251 3.850 -9.612 1.00 83.56 195 LEU A C 1
ATOM 1415 O O . LEU A 1 195 ? 22.654 2.793 -10.105 1.00 83.56 195 LEU A O 1
ATOM 1419 N N . GLY A 1 196 ? 22.146 4.982 -10.302 1.00 87.88 196 GLY A N 1
ATOM 1420 C CA . GLY A 1 196 ? 22.645 5.134 -11.660 1.00 87.88 196 GLY A CA 1
ATOM 1421 C C . GLY A 1 196 ? 24.160 4.992 -11.718 1.00 87.88 196 GLY A C 1
ATOM 1422 O O . GLY A 1 196 ? 24.886 5.439 -10.827 1.00 87.88 196 GLY A O 1
ATOM 1423 N N . CYS A 1 197 ? 24.658 4.370 -12.776 1.00 86.31 197 CYS A N 1
ATOM 1424 C CA . CYS A 1 197 ? 26.086 4.333 -13.034 1.00 86.31 197 CYS A CA 1
ATOM 1425 C C . CYS A 1 197 ? 26.543 5.653 -13.679 1.00 86.31 197 CYS A C 1
ATOM 1427 O O . CYS A 1 197 ? 25.923 6.164 -14.609 1.00 86.31 197 CYS A O 1
ATOM 1429 N N . VAL A 1 198 ? 27.642 6.205 -13.162 1.00 86.75 198 VAL A N 1
ATOM 1430 C CA . VAL A 1 198 ? 28.333 7.378 -13.710 1.00 86.75 198 VAL A CA 1
ATOM 1431 C C . VAL A 1 198 ? 29.822 7.069 -13.784 1.00 86.75 198 VAL A C 1
ATOM 1433 O O . VAL A 1 198 ? 30.352 6.372 -12.921 1.00 86.75 198 VAL A O 1
ATOM 1436 N N . GLU A 1 199 ? 30.505 7.581 -14.807 1.00 82.94 199 GLU A N 1
ATOM 1437 C CA . GLU A 1 199 ? 31.955 7.380 -14.946 1.00 82.94 199 GLU A CA 1
ATOM 1438 C C . GLU A 1 199 ? 32.744 8.174 -13.898 1.00 82.94 199 GLU A C 1
ATOM 1440 O O . GLU A 1 199 ? 33.790 7.727 -13.429 1.00 82.94 199 GLU A O 1
ATOM 1445 N N . TYR A 1 200 ? 32.222 9.338 -13.500 1.00 83.31 200 TYR A N 1
ATOM 1446 C CA . TYR A 1 200 ? 32.863 10.244 -12.555 1.00 83.31 200 TYR A CA 1
ATOM 1447 C C . TYR A 1 200 ? 31.820 10.928 -11.666 1.00 83.31 200 TYR A C 1
ATOM 1449 O O . TYR A 1 200 ? 30.790 11.395 -12.150 1.00 83.31 200 TYR A O 1
ATOM 1457 N N . GLY A 1 201 ? 32.123 11.046 -10.372 1.00 83.00 201 GLY A N 1
ATOM 1458 C CA . GLY A 1 201 ? 31.274 11.738 -9.399 1.00 83.00 201 GLY A CA 1
ATOM 1459 C C . GLY A 1 201 ? 30.308 10.822 -8.634 1.00 83.00 201 GLY A C 1
ATOM 1460 O O . GLY A 1 201 ? 30.402 9.598 -8.720 1.00 83.00 201 GLY A O 1
ATOM 1461 N N . PRO A 1 202 ? 29.418 11.408 -7.813 1.00 82.56 202 PRO A N 1
ATOM 1462 C CA . PRO A 1 202 ? 28.462 10.650 -7.016 1.00 82.56 202 PRO A CA 1
ATOM 1463 C C . PRO A 1 202 ? 27.373 10.027 -7.897 1.00 82.56 202 PRO A C 1
ATOM 1465 O O . PRO A 1 202 ? 26.850 10.669 -8.806 1.00 82.56 202 PRO A O 1
ATOM 1468 N N . GLN A 1 203 ? 27.005 8.782 -7.593 1.00 82.19 203 GLN A N 1
ATOM 1469 C CA . GLN A 1 203 ? 25.950 8.072 -8.313 1.00 82.19 203 GLN A CA 1
ATOM 1470 C C . GLN A 1 203 ? 24.575 8.697 -8.027 1.00 82.19 203 GLN A C 1
ATOM 1472 O O . GLN A 1 203 ? 24.208 8.838 -6.854 1.00 82.19 203 GLN A O 1
ATOM 1477 N N . PRO A 1 204 ? 23.795 9.058 -9.062 1.00 84.31 204 PRO A N 1
ATOM 1478 C CA . PRO A 1 204 ? 22.444 9.560 -8.873 1.00 84.31 204 PRO A CA 1
ATOM 1479 C C . PRO A 1 204 ? 21.532 8.442 -8.369 1.00 84.31 204 PRO A C 1
ATOM 1481 O O . PRO A 1 204 ? 21.699 7.271 -8.711 1.00 84.31 204 PRO A O 1
ATOM 1484 N N . ARG A 1 205 ? 20.544 8.812 -7.557 1.00 86.25 205 ARG A N 1
ATOM 1485 C CA . ARG A 1 205 ? 19.485 7.905 -7.116 1.00 86.25 205 ARG A CA 1
ATOM 1486 C C . ARG A 1 205 ? 18.295 8.005 -8.057 1.00 86.25 205 ARG A C 1
ATOM 1488 O O . ARG A 1 205 ? 17.873 9.108 -8.385 1.00 86.25 205 ARG A O 1
ATOM 1495 N N . TYR A 1 206 ? 17.742 6.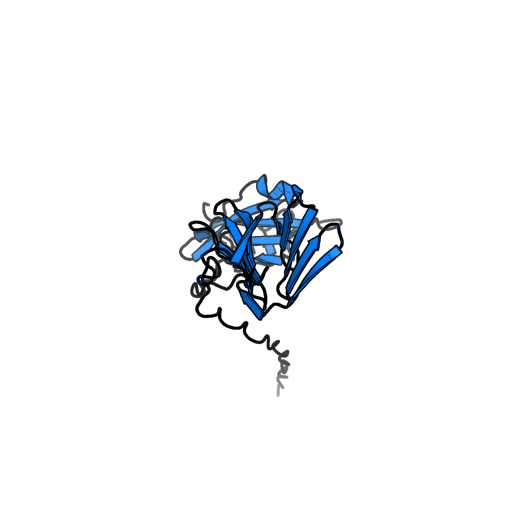856 -8.416 1.00 87.38 206 TYR A N 1
ATOM 1496 C CA . TYR A 1 206 ? 16.528 6.748 -9.213 1.00 87.38 206 TYR A CA 1
ATOM 1497 C C . TYR A 1 206 ? 15.437 6.015 -8.444 1.00 87.38 206 TYR A C 1
ATOM 1499 O O . TYR A 1 206 ? 15.716 5.089 -7.680 1.00 87.38 206 TYR A O 1
ATOM 1507 N N . GLN A 1 207 ? 14.200 6.434 -8.677 1.00 86.38 207 GLN A N 1
ATOM 1508 C CA . GLN A 1 207 ? 12.984 5.704 -8.355 1.00 86.38 207 GLN A CA 1
ATOM 1509 C C . GLN A 1 207 ? 12.579 4.866 -9.566 1.00 86.38 207 GLN A C 1
ATOM 1511 O O . GLN A 1 207 ? 12.731 5.308 -10.706 1.00 86.38 207 GLN A O 1
ATOM 1516 N N . LEU A 1 208 ? 12.076 3.665 -9.309 1.00 88.50 208 LEU A N 1
ATOM 1517 C CA . LEU A 1 208 ? 11.642 2.705 -10.313 1.00 88.50 208 LEU A CA 1
ATOM 1518 C C . LEU A 1 208 ? 10.209 2.283 -10.013 1.00 88.50 208 LEU A C 1
ATOM 1520 O O . LEU A 1 208 ? 9.880 1.980 -8.868 1.00 88.50 208 LEU A O 1
ATOM 1524 N N . VAL A 1 209 ? 9.379 2.225 -11.048 1.00 87.19 209 VAL A N 1
ATOM 1525 C CA . VAL A 1 209 ? 8.018 1.687 -10.966 1.00 87.19 209 VAL A CA 1
ATOM 1526 C C . VAL A 1 209 ? 7.838 0.673 -12.081 1.00 87.19 209 VAL A C 1
ATOM 1528 O O . VAL A 1 209 ? 7.774 1.032 -13.255 1.00 87.19 209 VAL A O 1
ATOM 1531 N N . ALA A 1 210 ? 7.781 -0.603 -11.716 1.00 87.38 210 ALA A N 1
ATOM 1532 C CA . ALA A 1 210 ? 7.458 -1.688 -12.626 1.00 87.38 210 ALA A CA 1
ATOM 1533 C C . ALA A 1 210 ? 5.953 -1.970 -12.559 1.00 87.38 210 ALA A C 1
ATOM 1535 O O . ALA A 1 210 ? 5.372 -2.066 -11.483 1.00 87.38 210 ALA A O 1
ATOM 1536 N N . SER A 1 211 ? 5.284 -2.060 -13.702 1.00 83.62 211 SER A N 1
ATOM 1537 C CA . SER A 1 211 ? 3.827 -2.207 -13.754 1.00 83.62 211 SER A CA 1
ATOM 1538 C C . SER A 1 211 ? 3.380 -3.003 -14.980 1.00 83.62 211 SER A C 1
ATOM 1540 O O . SER A 1 211 ? 4.194 -3.536 -15.742 1.00 83.62 211 SER A O 1
ATOM 1542 N N . GLY A 1 212 ? 2.065 -3.149 -15.150 1.00 81.50 212 GLY A N 1
ATOM 1543 C CA . GLY A 1 212 ? 1.498 -3.798 -16.330 1.00 81.50 212 GLY A CA 1
ATOM 1544 C C . GLY A 1 212 ? 1.729 -5.306 -16.355 1.00 81.50 212 GLY A C 1
ATOM 1545 O O . GLY A 1 212 ? 2.105 -5.845 -17.399 1.00 81.50 212 GLY A O 1
ATOM 1546 N N . LEU A 1 213 ? 1.503 -5.967 -15.213 1.00 81.88 213 LEU A N 1
ATOM 1547 C CA . LEU A 1 213 ? 1.554 -7.421 -15.066 1.00 81.88 213 LEU A CA 1
ATOM 1548 C C . LEU A 1 213 ? 0.867 -8.142 -16.234 1.00 81.88 213 LEU A C 1
ATOM 1550 O O . LEU A 1 213 ? -0.291 -7.879 -16.564 1.00 81.88 213 LEU A O 1
ATOM 1554 N N . GLY A 1 214 ? 1.584 -9.073 -16.849 1.00 80.19 214 GLY A N 1
ATOM 1555 C CA . GLY A 1 214 ? 1.065 -9.895 -17.930 1.00 80.19 214 GLY A CA 1
ATOM 1556 C C . GLY A 1 214 ? 2.077 -10.929 -18.393 1.00 80.19 214 GLY A C 1
ATOM 1557 O O . GLY A 1 214 ? 3.185 -11.014 -17.874 1.00 80.19 214 GLY A O 1
ATOM 1558 N N . MET A 1 215 ? 1.688 -11.726 -19.381 1.00 80.00 215 MET A N 1
ATOM 1559 C CA . MET A 1 215 ? 2.580 -12.735 -19.945 1.00 80.00 215 MET A CA 1
ATOM 1560 C C . MET A 1 215 ? 3.568 -12.091 -20.920 1.00 80.00 215 MET A C 1
ATOM 1562 O O . MET A 1 215 ? 3.170 -11.317 -21.790 1.00 80.00 215 MET A O 1
ATOM 1566 N N . CYS A 1 216 ? 4.835 -12.461 -20.781 1.00 81.06 216 CYS A N 1
ATOM 1567 C CA . CYS A 1 216 ? 5.956 -12.092 -21.633 1.00 81.06 216 CYS A CA 1
ATOM 1568 C C . CYS A 1 216 ? 6.676 -13.393 -22.003 1.00 81.06 216 CYS A C 1
ATOM 1570 O O . CYS A 1 216 ? 7.186 -14.084 -21.124 1.00 81.06 216 CYS A O 1
ATOM 1572 N N . HIS A 1 217 ? 6.604 -13.816 -23.270 1.00 81.56 217 HIS A N 1
ATOM 1573 C CA . HIS A 1 217 ? 7.125 -15.120 -23.734 1.00 81.56 217 HIS A CA 1
ATOM 1574 C C . HIS A 1 217 ? 6.693 -16.333 -22.888 1.00 81.56 217 HIS A C 1
ATOM 1576 O O . HIS A 1 217 ? 7.451 -17.277 -22.683 1.00 81.56 217 HIS A O 1
ATOM 1582 N N . GLY A 1 218 ? 5.459 -16.319 -22.379 1.00 76.38 218 GLY A N 1
ATOM 1583 C CA . GLY A 1 218 ? 4.931 -17.406 -21.547 1.00 76.38 218 GLY A CA 1
ATOM 1584 C C . GLY A 1 218 ? 5.328 -17.341 -20.065 1.00 76.38 218 GLY A C 1
ATOM 1585 O O . GLY A 1 218 ? 4.931 -18.223 -19.308 1.00 76.38 218 GLY A O 1
ATOM 1586 N N . VAL A 1 219 ? 6.055 -16.304 -19.641 1.00 79.44 219 VAL A N 1
ATOM 1587 C CA . VAL A 1 219 ? 6.425 -16.044 -18.243 1.00 79.44 219 VAL A CA 1
ATOM 1588 C C . VAL A 1 219 ? 5.628 -14.853 -17.716 1.00 79.44 219 VAL A C 1
ATOM 1590 O O . VAL A 1 219 ? 5.425 -13.871 -18.428 1.00 79.44 219 VAL A O 1
ATOM 1593 N N . MET A 1 220 ? 5.160 -14.925 -16.470 1.00 79.38 220 MET A N 1
ATOM 1594 C CA . MET A 1 220 ? 4.496 -13.793 -15.825 1.00 79.38 220 MET A CA 1
ATOM 1595 C C . MET A 1 220 ? 5.522 -12.689 -15.542 1.00 79.38 220 MET A C 1
ATOM 1597 O O . MET A 1 220 ? 6.512 -12.933 -14.856 1.00 79.38 220 MET A O 1
ATOM 1601 N N . ALA A 1 221 ? 5.301 -11.482 -16.059 1.00 86.44 221 ALA A N 1
ATOM 1602 C CA . ALA A 1 221 ? 6.264 -10.392 -15.972 1.00 86.44 221 ALA A CA 1
ATOM 1603 C C . ALA A 1 221 ? 5.604 -9.019 -15.797 1.00 86.44 221 ALA A C 1
ATOM 1605 O O . ALA A 1 221 ? 4.473 -8.785 -16.234 1.00 86.44 221 ALA A O 1
ATOM 1606 N N . TYR A 1 222 ? 6.346 -8.077 -15.217 1.00 88.94 222 TYR A N 1
ATOM 1607 C CA . TYR A 1 222 ? 6.073 -6.653 -15.394 1.00 88.94 222 TYR A CA 1
ATOM 1608 C C . TYR A 1 222 ? 6.474 -6.244 -16.806 1.00 88.94 222 TYR A C 1
ATOM 1610 O O . TYR A 1 222 ? 7.628 -6.410 -17.196 1.00 88.94 222 TYR A O 1
ATOM 1618 N N . ARG A 1 223 ? 5.525 -5.719 -17.582 1.00 90.25 223 ARG A N 1
ATOM 1619 C CA . ARG A 1 223 ? 5.748 -5.363 -18.992 1.00 90.25 223 ARG A CA 1
ATOM 1620 C C . ARG A 1 223 ? 6.111 -3.896 -19.188 1.00 90.25 223 ARG A C 1
ATOM 1622 O O . ARG A 1 223 ? 6.460 -3.511 -20.298 1.00 90.25 223 ARG A O 1
ATOM 1629 N N . ALA A 1 224 ? 6.035 -3.097 -18.128 1.00 87.25 224 ALA A N 1
ATOM 1630 C CA . ALA A 1 224 ? 6.339 -1.678 -18.142 1.00 87.25 224 ALA A CA 1
ATOM 1631 C C . ALA A 1 224 ? 7.306 -1.313 -17.013 1.00 87.25 224 ALA A C 1
ATOM 1633 O O . ALA A 1 224 ? 7.171 -1.826 -15.900 1.00 87.25 224 ALA A O 1
ATOM 1634 N N . LEU A 1 225 ? 8.240 -0.403 -17.292 1.00 91.31 225 LEU A N 1
ATOM 1635 C CA . LEU A 1 225 ? 9.121 0.208 -16.300 1.00 91.31 225 LEU A CA 1
ATOM 1636 C C . LEU A 1 225 ? 9.170 1.724 -16.498 1.00 91.31 225 LEU A C 1
ATOM 1638 O O . LEU A 1 225 ? 9.427 2.206 -17.596 1.00 91.31 225 LEU A O 1
ATOM 1642 N N . GLN A 1 226 ? 8.960 2.468 -15.420 1.00 90.94 226 GLN A N 1
ATOM 1643 C CA . GLN A 1 226 ? 9.201 3.906 -15.350 1.00 90.94 226 GLN A CA 1
ATOM 1644 C C . GLN A 1 226 ? 10.391 4.169 -14.432 1.00 90.94 226 GLN A C 1
ATOM 1646 O O . GLN A 1 226 ? 10.557 3.493 -13.413 1.00 90.94 226 GLN A O 1
ATOM 1651 N N . ILE A 1 227 ? 11.220 5.144 -14.800 1.00 88.50 227 ILE A N 1
ATOM 1652 C CA . ILE A 1 227 ? 12.428 5.524 -14.066 1.00 88.50 227 ILE A CA 1
ATOM 1653 C C . ILE A 1 227 ? 12.454 7.046 -13.947 1.00 88.50 227 ILE A C 1
ATOM 1655 O O . ILE A 1 227 ? 12.341 7.744 -14.953 1.00 88.50 227 ILE A O 1
ATOM 1659 N N . ALA A 1 228 ? 12.626 7.564 -12.732 1.00 83.75 228 ALA A N 1
ATOM 1660 C CA . ALA A 1 228 ? 12.703 9.003 -12.483 1.00 83.75 228 ALA A CA 1
ATOM 1661 C C . ALA A 1 228 ? 13.701 9.341 -11.376 1.00 83.75 228 ALA A C 1
ATOM 1663 O O . ALA A 1 228 ? 13.984 8.519 -10.505 1.00 83.75 228 ALA A O 1
ATOM 1664 N N . SER A 1 229 ? 14.237 10.561 -11.392 1.00 79.88 229 SER A N 1
ATOM 1665 C CA . SER A 1 229 ? 15.195 11.026 -10.375 1.00 79.88 229 SER A CA 1
ATOM 1666 C C . SER A 1 229 ? 14.511 11.326 -9.040 1.00 79.88 229 SER A C 1
ATOM 1668 O O . SER A 1 229 ? 15.135 11.251 -7.981 1.00 79.88 229 SER A O 1
ATOM 1670 N N . THR A 1 230 ? 13.215 11.645 -9.078 1.00 73.38 230 THR A N 1
ATOM 1671 C CA . THR A 1 230 ? 12.405 11.949 -7.898 1.00 73.38 230 THR A CA 1
ATOM 1672 C C . THR A 1 230 ? 11.102 11.140 -7.885 1.00 73.38 230 THR A C 1
ATOM 1674 O O . THR A 1 230 ? 10.616 10.733 -8.942 1.00 73.38 230 THR A O 1
ATOM 1677 N N . PRO A 1 231 ? 10.506 10.895 -6.702 1.00 66.75 231 PRO A N 1
ATOM 1678 C CA . PRO A 1 231 ? 9.221 10.199 -6.599 1.00 66.75 231 PRO A CA 1
ATOM 1679 C C . PRO A 1 231 ? 8.050 10.934 -7.260 1.00 66.75 231 PRO A C 1
ATOM 1681 O O . PRO A 1 231 ? 7.092 10.294 -7.667 1.00 66.75 231 PRO A O 1
ATOM 1684 N N . GLU A 1 232 ? 8.099 12.263 -7.361 1.00 70.12 232 GLU A N 1
ATOM 1685 C CA . GLU A 1 232 ? 7.014 13.056 -7.957 1.00 70.12 232 GLU A CA 1
ATOM 1686 C C . GLU A 1 232 ? 7.003 12.933 -9.486 1.00 70.12 232 GLU A C 1
ATOM 1688 O O . GLU A 1 232 ? 5.945 12.805 -10.100 1.00 70.12 232 GLU A O 1
ATOM 1693 N N . GLU A 1 233 ? 8.188 12.886 -10.100 1.00 72.62 233 GLU A N 1
ATOM 1694 C CA . GLU A 1 233 ? 8.353 12.773 -11.553 1.00 72.62 233 GLU A CA 1
ATOM 1695 C C . GLU A 1 233 ? 7.979 11.388 -12.099 1.00 72.62 233 GLU A C 1
ATOM 1697 O O . GLU A 1 233 ? 7.695 11.262 -13.292 1.00 72.62 233 GLU A O 1
ATOM 1702 N N . ILE A 1 234 ? 7.938 10.350 -11.254 1.00 71.25 234 ILE A N 1
ATOM 1703 C CA . ILE A 1 234 ? 7.758 8.955 -11.690 1.00 71.25 234 ILE A CA 1
ATOM 1704 C C . ILE A 1 234 ? 6.438 8.721 -12.432 1.00 71.25 234 ILE A C 1
ATOM 1706 O O . ILE A 1 234 ? 6.398 7.947 -13.382 1.00 71.25 234 ILE A O 1
ATOM 1710 N N . TYR A 1 235 ? 5.377 9.443 -12.065 1.00 68.25 235 TYR A N 1
ATOM 1711 C CA . TYR A 1 235 ? 4.057 9.328 -12.694 1.00 68.25 235 TYR A CA 1
ATOM 1712 C C . TYR A 1 235 ? 3.967 10.041 -14.048 1.00 68.25 235 TYR A C 1
ATOM 1714 O O . TYR A 1 235 ? 3.008 9.840 -14.790 1.00 68.25 235 TYR A O 1
ATOM 1722 N N . THR A 1 236 ? 4.963 10.865 -14.369 1.00 73.50 236 THR A N 1
ATOM 1723 C CA . THR A 1 236 ? 5.098 11.571 -15.651 1.00 73.50 236 THR A CA 1
ATOM 1724 C C . THR A 1 236 ? 6.263 11.056 -16.493 1.00 73.50 236 THR A C 1
ATOM 1726 O O . THR A 1 236 ? 6.432 11.491 -17.630 1.00 73.50 236 THR A O 1
ATOM 1729 N N . ALA A 1 237 ? 7.072 10.148 -15.940 1.00 75.75 237 ALA A N 1
ATOM 1730 C CA . ALA A 1 237 ? 8.218 9.567 -16.615 1.00 75.75 237 ALA A CA 1
ATOM 1731 C C . ALA A 1 237 ? 7.780 8.674 -17.780 1.00 75.75 237 ALA A C 1
ATOM 1733 O O . ALA A 1 237 ? 6.723 8.034 -17.730 1.00 75.75 237 ALA A O 1
ATOM 1734 N N . ASP A 1 238 ? 8.626 8.622 -18.810 1.00 82.81 238 ASP A N 1
ATOM 1735 C CA . ASP A 1 238 ? 8.369 7.810 -19.994 1.00 82.81 238 ASP A CA 1
ATOM 1736 C C . ASP A 1 238 ? 8.243 6.327 -19.625 1.00 82.81 238 ASP A C 1
ATOM 1738 O O . ASP A 1 238 ? 8.994 5.798 -18.798 1.00 82.81 238 ASP A O 1
ATOM 1742 N N . LEU A 1 239 ? 7.253 5.669 -20.223 1.00 80.94 239 LEU A N 1
ATOM 1743 C CA . LEU A 1 239 ? 6.909 4.291 -19.912 1.00 80.94 239 LEU A CA 1
ATOM 1744 C C . LEU A 1 239 ? 7.665 3.359 -20.854 1.00 80.94 239 LEU A C 1
ATOM 1746 O O . LEU A 1 239 ? 7.328 3.195 -22.030 1.00 80.94 239 LEU A O 1
ATOM 1750 N N . GLN A 1 240 ? 8.696 2.715 -20.318 1.00 85.75 240 GLN A N 1
ATOM 1751 C CA . GLN A 1 240 ? 9.490 1.760 -21.067 1.00 85.75 240 GLN A CA 1
ATOM 1752 C C . GLN A 1 240 ? 8.737 0.434 -21.184 1.00 85.75 240 GLN A C 1
ATOM 1754 O O . GLN A 1 240 ? 8.451 -0.216 -20.181 1.00 85.75 240 GLN A O 1
ATOM 1759 N N . HIS A 1 241 ? 8.443 0.016 -22.414 1.00 86.88 241 HIS A N 1
ATOM 1760 C CA . HIS A 1 241 ? 7.822 -1.276 -22.699 1.00 86.88 241 HIS A CA 1
ATOM 1761 C C . HIS A 1 241 ? 8.904 -2.362 -22.740 1.00 86.88 241 HIS A C 1
ATOM 1763 O O . HIS A 1 241 ? 9.885 -2.239 -23.475 1.00 86.88 241 HIS A O 1
ATOM 1769 N N . LEU A 1 242 ? 8.732 -3.411 -21.938 1.00 85.56 242 LEU A N 1
ATOM 1770 C CA . LEU A 1 242 ? 9.748 -4.438 -21.677 1.00 85.56 242 LEU A CA 1
ATOM 1771 C C . LEU A 1 242 ? 9.472 -5.780 -22.372 1.00 85.56 242 LEU A C 1
ATOM 1773 O O . LEU A 1 242 ? 10.235 -6.725 -22.173 1.00 85.56 242 LEU A O 1
ATOM 1777 N N . CYS A 1 243 ? 8.362 -5.869 -23.112 1.00 83.06 243 CYS A N 1
ATOM 1778 C CA . CYS A 1 243 ? 7.847 -7.112 -23.701 1.00 83.06 243 CYS A CA 1
ATOM 1779 C C . CYS A 1 243 ? 7.348 -6.971 -25.151 1.00 83.06 243 CYS A C 1
ATOM 1781 O O . CYS A 1 243 ? 6.756 -7.907 -25.679 1.00 83.06 243 CYS A O 1
ATOM 1783 N N . ASP A 1 244 ? 7.554 -5.808 -25.780 1.00 68.56 244 ASP A N 1
ATOM 1784 C CA . ASP A 1 244 ? 6.965 -5.452 -27.084 1.00 68.56 244 ASP A CA 1
ATOM 1785 C C . ASP A 1 244 ? 8.036 -5.057 -28.127 1.00 68.56 244 ASP 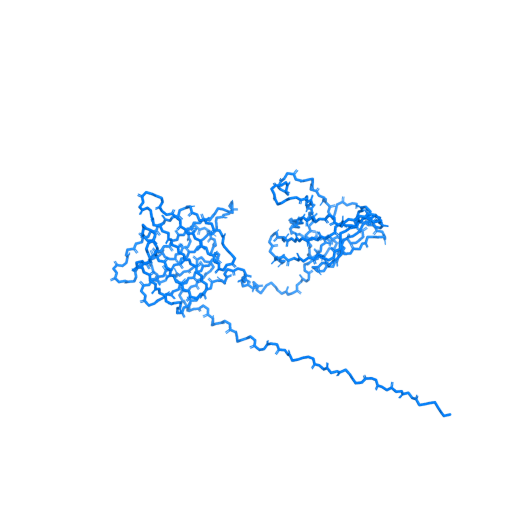A C 1
ATOM 1787 O O . ASP A 1 244 ? 7.847 -4.109 -28.892 1.00 68.56 244 ASP A O 1
ATOM 1791 N N . LYS A 1 245 ? 9.196 -5.728 -28.132 1.00 58.72 245 LYS A N 1
ATOM 1792 C CA . LYS A 1 245 ? 10.325 -5.417 -29.032 1.00 58.72 245 LYS A CA 1
ATOM 1793 C C . LYS A 1 245 ? 10.472 -6.411 -30.177 1.00 58.72 245 LYS A C 1
ATOM 1795 O O . LYS A 1 245 ? 10.321 -7.626 -29.934 1.00 58.72 245 LYS A O 1
#

Secondary structure (DSSP, 8-state):
----------PPPP---PPPPPPPTTEETTEESSSTTTTB-STT-EEEEEEE-SSEEEEEEE-TTS-EEEEEEETTT--EEEE--EEEETTEEEEEEGGGTEEEEEESSEEEEEETTEEEEEEE-SEEESBTTB-----------EES-HHHH-TT-BSTTSSS-SEEESSSGGGEEEEEEES--SSSEEEEEEEE--SSSPPPEEEEEEEEEEEETTEEEEEEEEEESSTTGGGTS--EESS--

pLDDT: mean 76.54, std 16.69, range [32.41, 95.81]